Protein AF-0000000069421778 (afdb_homodimer)

Foldseek 3Di:
DPPPPPPPPPPPCPVPVPPPLPQKDKAFWDWDADPVGDIATFADDPNDTHHAPDWDADQVQKIWHDHSTIIMIGGDAVSNPPDDADPQWDWDPPRSHTFIAGPVDNQAGPVPRHGHDDPCVVPPPPPPD/DPPPPPPPPPPPCPVPVPPPLPQKDKAFWDWDADPVGDIATFADDPNDTHHAPDWDADQVQKIWHDHSTIIMIGGDAVSNPPDDADPQWDWDDPRSHTFIAGPVDNQAGPVPRHGHDDPCVVVPPPPPD

Solvent-accessible surface area (backbone atoms only — not comparable to full-atom values): 15003 Å² total; per-residue (Å²): 135,86,79,78,76,79,76,77,76,77,72,73,76,71,72,72,74,66,82,57,91,58,42,59,55,73,46,73,32,45,76,46,67,34,49,70,67,46,78,45,51,27,23,80,54,96,90,40,48,30,23,55,75,19,30,45,29,34,68,86,25,38,36,34,40,27,39,74,63,28,28,41,34,30,31,34,64,59,43,37,73,77,80,80,72,53,86,65,37,36,79,40,76,52,70,41,40,67,38,54,14,22,60,90,41,76,44,24,30,48,85,80,61,44,79,45,74,67,52,62,78,74,66,66,63,68,73,74,110,135,84,80,78,76,78,76,78,75,76,72,73,76,71,74,70,73,67,84,55,90,59,39,59,53,73,44,73,31,45,77,45,66,35,47,68,66,47,78,44,50,27,23,80,54,95,90,40,49,30,24,56,76,18,31,42,29,35,67,86,25,39,38,35,41,27,40,75,62,30,28,41,35,29,30,34,64,60,43,38,73,76,78,81,74,54,88,66,36,35,79,41,75,51,69,41,41,67,39,53,14,22,60,89,39,77,46,24,30,48,85,81,62,45,80,47,74,68,51,63,78,74,65,65,64,69,75,74,112

pLDDT: mean 79.82, std 23.19, range [26.86, 98.88]

Radius of gyration: 26.42 Å; Cα contacts (8 Å, |Δi|>4): 461; chains: 2; bounding box: 53×73×97 Å

Organism: NCBI:txid2607531

Secondary structure (DSSP, 8-state):
--------------------S-SEEEEEPEEEE-TTS-EEEEEEETTEEE-TT-EEEBTTSEEEEE-SSEEEEEE-GGGSS-----TTEEEEEETTEEEEEESS-TTBBTTT--B----GGGGGGSS--/--------------------S-SEEEEEPEEEE-TTS-EEEEEEETTEEE-TT-EEEBTTSEEEEE-SSEEEEEE-GGGSS-----TTEEEEEETTEEEEEESS-TTBBTTT--B----GGGGGGSS--

Nearest PDB structures (foldseek):
  6rwc-assembly2_B  TM=6.085E-01  e=2.870E-04  Gallus gallus
  3ix0-assembly1_A  TM=6.360E-01  e=1.673E-03  Homo sapiens
  2iz4-assembly1_A  TM=4.731E-01  e=2.117E-03  Sus scrofa
  5nb8-assembly2_B  TM=6.770E-01  e=1.152E-01  Rattus norvegicus
  7do4-assembly1_A  TM=3.567E-01  e=4.154E+00  Homo sapiens

Structure (mmCIF, N/CA/C/O backbone):
data_AF-0000000069421778-model_v1
#
loop_
_entity.id
_entity.type
_entity.pdbx_description
1 polymer Beta-microseminoprotein
#
loop_
_atom_site.group_PDB
_atom_site.id
_atom_site.type_symbol
_atom_site.label_atom_id
_atom_site.label_alt_id
_atom_site.label_comp_id
_atom_site.label_asym_id
_atom_site.label_entity_id
_atom_site.label_seq_id
_atom_site.pdbx_PDB_ins_code
_atom_site.Cartn_x
_atom_site.Cartn_y
_atom_site.Cartn_z
_atom_site.occupancy
_atom_site.B_iso_or_equiv
_atom_site.auth_seq_id
_atom_site.auth_comp_id
_atom_site.auth_asym_id
_atom_site.auth_atom_id
_atom_site.pdbx_PDB_model_num
ATOM 1 N N . MET A 1 1 ? 43.469 -1.489 41.438 1 31.7 1 MET A N 1
ATOM 2 C CA . MET A 1 1 ? 42.031 -1.679 41.344 1 31.7 1 MET A CA 1
ATOM 3 C C . MET A 1 1 ? 41.531 -1.437 39.906 1 31.7 1 MET A C 1
ATOM 5 O O . MET A 1 1 ? 41.625 -0.317 39.406 1 31.7 1 MET A O 1
ATOM 9 N N . TYR A 1 2 ? 41.656 -2.494 38.969 1 39.78 2 TYR A N 1
ATOM 10 C CA . TYR A 1 2 ? 41.344 -2.668 37.562 1 39.78 2 TYR A CA 1
ATOM 11 C C . TYR A 1 2 ? 39.844 -2.477 37.344 1 39.78 2 TYR A C 1
ATOM 13 O O . TYR A 1 2 ? 39.031 -3.182 37.938 1 39.78 2 TYR A O 1
ATOM 21 N N . GLN A 1 3 ? 39.375 -1.17 37.188 1 37.34 3 GLN A N 1
ATOM 22 C CA . GLN A 1 3 ? 38 -0.8 36.812 1 37.34 3 GLN A CA 1
ATOM 23 C C . GLN A 1 3 ? 37.625 -1.467 35.5 1 37.34 3 GLN A C 1
ATOM 25 O O . GLN A 1 3 ? 38.219 -1.21 34.469 1 37.34 3 GLN A O 1
ATOM 30 N N . LEU A 1 4 ? 37.25 -2.783 35.531 1 41.66 4 LEU A N 1
ATOM 31 C CA . LEU A 1 4 ? 36.625 -3.506 34.438 1 41.66 4 LEU A CA 1
ATOM 32 C C . LEU A 1 4 ? 35.375 -2.768 33.938 1 41.66 4 LEU A C 1
ATOM 34 O O . LEU A 1 4 ? 34.406 -2.588 34.688 1 41.66 4 LEU A O 1
ATOM 38 N N . GLY A 1 5 ? 35.562 -1.721 33.094 1 40.81 5 GLY A N 1
ATOM 39 C CA . GLY A 1 5 ? 34.5 -1.083 32.344 1 40.81 5 GLY A CA 1
ATOM 40 C C . GLY A 1 5 ? 33.594 -2.072 31.641 1 40.81 5 GLY A C 1
ATOM 41 O O . GLY A 1 5 ? 34.062 -2.893 30.844 1 40.81 5 GLY A O 1
ATOM 42 N N . LEU A 1 6 ? 32.438 -2.451 32.219 1 43.09 6 LEU A N 1
ATOM 43 C CA . LEU A 1 6 ? 31.328 -3.184 31.609 1 43.09 6 LEU A CA 1
ATOM 44 C C . LEU A 1 6 ? 30.859 -2.484 30.344 1 43.09 6 LEU A C 1
ATOM 46 O O . LEU A 1 6 ? 30.328 -1.376 30.406 1 43.09 6 LEU A O 1
ATOM 50 N N . ILE A 1 7 ? 31.578 -2.602 29.219 1 43.19 7 ILE A N 1
ATOM 51 C CA . ILE A 1 7 ? 31.031 -2.215 27.922 1 43.19 7 ILE A CA 1
ATOM 52 C C . ILE A 1 7 ? 29.672 -2.867 27.719 1 43.19 7 ILE A C 1
ATOM 54 O O . ILE A 1 7 ? 29.562 -4.098 27.672 1 43.19 7 ILE A O 1
ATOM 58 N N . LEU A 1 8 ? 28.609 -2.26 28.203 1 40.97 8 LEU A N 1
ATOM 59 C CA . LEU A 1 8 ? 27.266 -2.609 27.781 1 40.97 8 LEU A CA 1
ATOM 60 C C . LEU A 1 8 ? 27.156 -2.617 26.266 1 40.97 8 LEU A C 1
ATOM 62 O O . LEU A 1 8 ? 27.25 -1.568 25.625 1 40.97 8 LEU A O 1
ATOM 66 N N . LEU A 1 9 ? 27.609 -3.703 25.578 1 41.25 9 LEU A N 1
ATOM 67 C CA . LEU A 1 9 ? 27.281 -3.953 24.188 1 41.25 9 LEU A CA 1
ATOM 68 C C .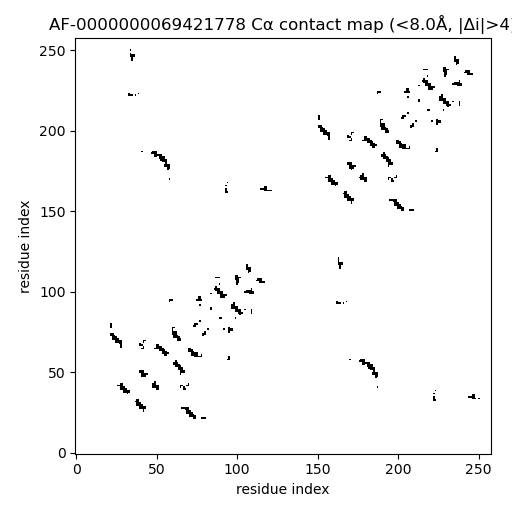 LEU A 1 9 ? 25.766 -3.871 23.969 1 41.25 9 LEU A C 1
ATOM 70 O O . LEU A 1 9 ? 25.016 -4.699 24.484 1 41.25 9 LEU A O 1
ATOM 74 N N . CYS A 1 10 ? 25.172 -2.668 23.766 1 39.44 10 CYS A N 1
ATOM 75 C CA . CYS A 1 10 ? 23.828 -2.514 23.203 1 39.44 10 CYS A CA 1
ATOM 76 C C . CYS A 1 10 ? 23.656 -3.35 21.953 1 39.44 10 CYS A C 1
ATOM 78 O O . CYS A 1 10 ? 24.188 -2.998 20.891 1 39.44 10 CYS A O 1
ATOM 80 N N . VAL A 1 11 ? 23.75 -4.691 21.969 1 40.19 11 VAL A N 1
ATOM 81 C CA . VAL A 1 11 ? 23.281 -5.5 20.844 1 40.19 11 VAL A CA 1
ATOM 82 C C . VAL A 1 11 ? 21.938 -4.961 20.344 1 40.19 11 VAL A C 1
ATOM 84 O O . VAL A 1 11 ? 20.938 -5.012 21.047 1 40.19 11 VAL A O 1
ATOM 87 N N . SER A 1 12 ? 21.922 -3.85 19.547 1 38.19 12 SER A N 1
ATOM 88 C CA . SER A 1 12 ? 20.75 -3.564 18.734 1 38.19 12 SER A CA 1
ATOM 89 C C . SER A 1 12 ? 20.172 -4.84 18.125 1 38.19 12 SER A C 1
ATOM 91 O O . SER A 1 12 ? 20.891 -5.578 17.438 1 38.19 12 SER A O 1
ATOM 93 N N . PHE A 1 13 ? 19.422 -5.629 18.844 1 38.59 13 PHE A N 1
ATOM 94 C CA . PHE A 1 13 ? 18.578 -6.68 18.281 1 38.59 13 PHE A CA 1
ATOM 95 C C . PHE A 1 13 ? 17.984 -6.25 16.938 1 38.59 13 PHE A C 1
ATOM 97 O O . PHE A 1 13 ? 17 -5.516 16.891 1 38.59 13 PHE A O 1
ATOM 104 N N . CYS A 1 14 ? 18.812 -5.82 15.883 1 39.72 14 CYS A N 1
ATOM 105 C CA . CYS A 1 14 ? 18.281 -5.781 14.523 1 39.72 14 CYS A CA 1
ATOM 106 C C . CYS A 1 14 ? 17.422 -7.004 14.242 1 39.72 14 CYS A C 1
ATOM 108 O O . CYS A 1 14 ? 17.922 -8.125 14.195 1 39.72 14 CYS A O 1
ATOM 110 N N . SER A 1 15 ? 16.281 -7.09 14.898 1 38.56 15 SER A N 1
ATOM 111 C CA . SER A 1 15 ? 15.32 -8.102 14.477 1 38.56 15 SER A CA 1
ATOM 112 C C . SER A 1 15 ? 15.328 -8.281 12.961 1 38.56 15 SER A C 1
ATOM 114 O O . SER A 1 15 ? 14.836 -7.422 12.227 1 38.56 15 SER A O 1
ATOM 116 N N . ILE A 1 16 ? 16.484 -8.711 12.43 1 40.09 16 ILE A N 1
ATOM 117 C CA . ILE A 1 16 ? 16.406 -9.234 11.07 1 40.09 16 ILE A CA 1
ATOM 118 C C . ILE A 1 16 ? 15.156 -10.086 10.914 1 40.09 16 ILE A C 1
ATOM 120 O O . ILE A 1 16 ? 15.086 -11.203 11.453 1 40.09 16 ILE A O 1
ATOM 124 N N . PHE A 1 17 ? 13.945 -9.539 10.922 1 41 17 PHE A N 1
ATOM 125 C CA . PHE A 1 17 ? 12.797 -10.297 10.445 1 41 17 PHE A CA 1
ATOM 126 C C . PHE A 1 17 ? 13.125 -11.016 9.141 1 41 17 PHE A C 1
ATOM 128 O O . PHE A 1 17 ? 13.367 -10.375 8.117 1 41 17 PHE A O 1
ATOM 135 N N . LYS A 1 18 ? 13.891 -12.055 9.227 1 42 18 LYS A N 1
ATOM 136 C CA . LYS A 1 18 ? 14 -12.93 8.062 1 42 18 LYS A CA 1
ATOM 137 C C . LYS A 1 18 ? 12.648 -13.133 7.395 1 42 18 LYS A C 1
ATOM 139 O O . LYS A 1 18 ? 11.664 -13.484 8.062 1 42 18 LYS A O 1
ATOM 144 N N . PRO A 1 19 ? 12.375 -12.523 6.188 1 43.91 19 PRO A N 1
ATOM 145 C CA . PRO A 1 19 ? 11.211 -13.062 5.48 1 43.91 19 PRO A CA 1
ATOM 146 C C . PRO A 1 19 ? 11.195 -14.586 5.43 1 43.91 19 PRO A C 1
ATOM 148 O O . PRO A 1 19 ? 12.078 -15.195 4.816 1 43.91 19 PRO A O 1
ATOM 151 N N . THR A 1 20 ? 11.266 -15.297 6.535 1 43.16 20 THR A N 1
ATOM 152 C CA . THR A 1 20 ? 11.008 -16.719 6.348 1 43.16 20 THR A CA 1
ATOM 153 C C . THR A 1 20 ? 9.875 -16.938 5.34 1 43.16 20 THR A C 1
ATOM 155 O O . THR A 1 20 ? 9.031 -16.062 5.152 1 43.16 20 THR A O 1
ATOM 158 N N . ALA A 1 21 ? 9.984 -17.656 4.332 1 45.84 21 ALA A N 1
ATOM 159 C CA . ALA A 1 21 ? 8.875 -18.25 3.596 1 45.84 21 ALA A CA 1
ATOM 160 C C . ALA A 1 21 ? 7.664 -18.469 4.504 1 45.84 21 ALA A C 1
ATOM 162 O O . ALA A 1 21 ? 6.938 -19.453 4.363 1 45.84 21 ALA A O 1
ATOM 163 N N . SER A 1 22 ? 7.531 -18.062 5.773 1 54.88 22 SER A N 1
ATOM 164 C CA . SER A 1 22 ? 6.367 -18.281 6.625 1 54.88 22 SER A CA 1
ATOM 165 C C . SER A 1 22 ? 5.113 -17.672 6.012 1 54.88 22 SER A C 1
ATOM 167 O O . SER A 1 22 ? 5.172 -16.594 5.418 1 54.88 22 SER A O 1
ATOM 169 N N . PHE A 1 23 ? 3.871 -18.359 5.781 1 81.62 23 PHE A N 1
ATOM 170 C CA . PHE A 1 23 ? 2.664 -17.953 5.066 1 81.62 23 PHE A CA 1
ATOM 171 C C . PHE A 1 23 ? 2.227 -16.562 5.496 1 81.62 23 PHE A C 1
ATOM 173 O O . PHE A 1 23 ? 1.957 -15.703 4.652 1 81.62 23 PHE A O 1
ATOM 180 N N . CYS A 1 24 ? 2.193 -16.312 6.914 1 93.75 24 CYS A N 1
ATOM 181 C CA . CYS A 1 24 ? 1.813 -14.977 7.371 1 93.75 24 CYS A CA 1
ATOM 182 C C . CYS A 1 24 ? 2.854 -14.414 8.328 1 93.75 24 CYS A C 1
ATOM 184 O O . CYS A 1 24 ? 3.518 -15.164 9.047 1 93.75 24 CYS A O 1
ATOM 186 N N . TYR A 1 25 ? 3.246 -13.141 8.344 1 95.31 25 TYR A N 1
ATOM 187 C CA . TYR A 1 25 ? 4.086 -12.477 9.336 1 95.31 25 TYR A CA 1
ATOM 188 C C . TYR A 1 25 ? 3.422 -11.203 9.844 1 95.31 25 TYR A C 1
ATOM 190 O O . TYR A 1 25 ? 2.457 -10.719 9.242 1 95.31 25 TYR A O 1
ATOM 198 N N . GLU A 1 26 ? 3.811 -10.773 10.969 1 96.94 26 GLU A N 1
ATOM 199 C CA . GLU A 1 26 ? 3.291 -9.555 11.578 1 96.94 26 GLU A CA 1
ATOM 200 C C . GLU A 1 26 ? 4.422 -8.641 12.039 1 96.94 26 GLU A C 1
ATOM 202 O O . GLU A 1 26 ? 5.5 -9.117 12.414 1 96.94 26 GLU A O 1
ATOM 207 N N . GLN A 1 27 ? 4.242 -7.441 11.93 1 97.5 27 GLN A N 1
ATOM 208 C CA . GLN A 1 27 ? 5.16 -6.41 12.398 1 97.5 27 GLN A CA 1
ATOM 209 C C . GLN A 1 27 ? 4.418 -5.328 13.18 1 97.5 27 GLN A C 1
ATOM 211 O O . GLN A 1 27 ? 3.387 -4.824 12.727 1 97.5 27 GLN A O 1
ATOM 216 N N . ASN A 1 28 ? 4.902 -4.957 14.312 1 97.81 28 ASN A N 1
ATOM 217 C CA . ASN A 1 28 ? 4.258 -3.912 15.102 1 97.81 28 ASN A CA 1
ATOM 218 C C . ASN A 1 28 ? 4.281 -2.568 14.383 1 97.81 28 ASN A C 1
ATOM 220 O O . ASN A 1 28 ? 5.254 -2.238 13.703 1 97.81 28 ASN A O 1
ATOM 224 N N . ALA A 1 29 ? 3.211 -1.838 14.641 1 98.38 29 ALA A N 1
ATOM 225 C CA . ALA A 1 29 ? 3.18 -0.473 14.125 1 98.38 29 ALA A CA 1
ATOM 226 C C . ALA A 1 29 ? 4.195 0.411 14.844 1 98.38 29 ALA A C 1
ATOM 228 O O . ALA A 1 29 ? 4.492 0.195 16.016 1 98.38 29 ALA A O 1
ATOM 229 N N . ASN A 1 30 ? 4.68 1.412 14.109 1 98.25 30 ASN A N 1
ATOM 230 C CA . ASN A 1 30 ? 5.582 2.408 14.672 1 98.25 30 ASN A CA 1
ATOM 231 C C . ASN A 1 30 ? 4.816 3.623 15.195 1 98.25 30 ASN A C 1
ATOM 233 O O . ASN A 1 30 ? 3.66 3.838 14.828 1 98.25 30 ASN A O 1
ATOM 237 N N . THR A 1 31 ? 5.406 4.293 16.094 1 97.44 31 THR A N 1
ATOM 238 C CA . THR A 1 31 ? 4.801 5.5 16.641 1 97.44 31 THR A CA 1
ATOM 239 C C . THR A 1 31 ? 5.707 6.707 16.438 1 97.44 31 THR A C 1
ATOM 241 O O . THR A 1 31 ? 6.922 6.617 16.609 1 97.44 31 THR A O 1
ATOM 244 N N . GLU A 1 32 ? 5.164 7.75 15.992 1 95.62 32 GLU A N 1
ATOM 245 C CA . GLU A 1 32 ? 5.812 9.055 15.914 1 95.62 32 GLU A CA 1
ATOM 246 C C . GLU A 1 32 ? 4.949 10.141 16.547 1 95.62 32 GLU A C 1
ATOM 248 O O . GLU A 1 32 ? 3.725 10.008 16.609 1 95.62 32 GLU A O 1
ATOM 253 N N . PHE A 1 33 ? 5.562 11.141 17.078 1 92.31 33 PHE A N 1
ATOM 254 C CA . PHE A 1 33 ? 4.82 12.219 17.719 1 92.31 33 PHE A CA 1
ATOM 255 C C . PHE A 1 33 ? 4.871 13.492 16.891 1 92.31 33 PHE A C 1
ATOM 257 O O . PHE A 1 33 ? 5.91 13.82 16.312 1 92.31 33 PHE A O 1
ATOM 264 N N . THR A 1 34 ? 3.74 14.125 16.828 1 90.81 34 THR A N 1
ATOM 265 C CA . THR A 1 34 ? 3.686 15.391 16.109 1 90.81 34 THR A CA 1
ATOM 266 C C . THR A 1 34 ? 4.277 16.516 16.969 1 90.81 34 THR A C 1
ATOM 268 O O . THR A 1 34 ? 4.602 16.312 18.141 1 90.81 34 THR A O 1
ATOM 271 N N . ARG A 1 35 ? 4.43 17.672 16.281 1 83.31 35 ARG A N 1
ATOM 272 C CA . ARG A 1 35 ? 4.926 18.844 17 1 83.31 35 ARG A CA 1
ATOM 273 C C . ARG A 1 35 ? 3.994 19.219 18.141 1 83.31 35 ARG A C 1
ATOM 275 O O . ARG A 1 35 ? 4.426 19.812 19.125 1 83.31 35 ARG A O 1
ATOM 282 N N . LEU A 1 36 ? 2.768 18.875 18.047 1 83.81 36 LEU A N 1
ATOM 283 C CA . LEU A 1 36 ? 1.768 19.219 19.047 1 83.81 36 LEU A CA 1
ATOM 284 C C . LEU A 1 36 ? 1.634 18.094 20.078 1 83.81 36 LEU A C 1
ATOM 286 O O . LEU A 1 36 ? 0.751 18.141 20.938 1 83.81 36 LEU A O 1
ATOM 290 N N . GLY A 1 37 ? 2.457 17 19.969 1 87.88 37 GLY A N 1
ATOM 291 C CA . GLY A 1 37 ? 2.527 15.953 20.969 1 87.88 37 GLY A CA 1
ATOM 292 C C . GLY A 1 37 ? 1.554 14.82 20.719 1 87.88 37 GLY A C 1
ATOM 293 O O . GLY A 1 37 ? 1.33 13.984 21.594 1 87.88 37 GLY A O 1
ATOM 294 N N . ARG A 1 38 ? 0.965 14.828 19.609 1 90.44 38 ARG A N 1
ATOM 295 C CA . ARG A 1 38 ? 0.036 13.75 19.281 1 90.44 38 ARG A CA 1
ATOM 296 C C . ARG A 1 38 ? 0.773 12.547 18.703 1 90.44 38 ARG A C 1
ATOM 298 O O . ARG A 1 38 ? 1.648 12.711 17.844 1 90.44 38 ARG A O 1
ATOM 305 N N . ALA A 1 39 ? 0.388 11.406 19.188 1 94.81 39 ALA A N 1
ATOM 306 C CA . ALA A 1 39 ? 1.01 10.188 18.688 1 94.81 39 ALA A CA 1
ATOM 307 C C . ALA A 1 39 ? 0.363 9.734 17.375 1 94.81 39 ALA A C 1
ATOM 309 O O . ALA A 1 39 ? -0.862 9.617 17.281 1 94.81 39 ALA A O 1
ATOM 310 N N . ILE A 1 40 ? 1.211 9.492 16.359 1 96 40 ILE A N 1
ATOM 311 C CA . ILE A 1 40 ? 0.752 8.961 15.078 1 96 40 ILE A CA 1
ATOM 312 C C . ILE A 1 40 ? 1.317 7.559 14.867 1 96 40 ILE A C 1
ATOM 314 O O . ILE A 1 40 ? 2.535 7.367 14.875 1 96 40 ILE A O 1
ATOM 318 N N . LYS A 1 41 ? 0.447 6.637 14.734 1 97.75 41 LYS A N 1
ATOM 319 C CA . LYS A 1 41 ? 0.842 5.254 14.477 1 97.75 41 LYS A CA 1
ATOM 320 C C . LYS A 1 41 ? 0.82 4.945 12.977 1 97.75 41 LYS A C 1
ATOM 322 O O . LYS A 1 41 ? -0.079 5.391 12.266 1 97.75 41 LYS A O 1
ATOM 327 N N . PHE A 1 42 ? 1.795 4.211 12.602 1 98.69 42 PHE A N 1
ATOM 328 C CA . PHE A 1 42 ? 1.829 3.836 11.195 1 98.69 42 PHE A CA 1
ATOM 329 C C . PHE A 1 42 ? 2.541 2.502 11.008 1 98.69 42 PHE A C 1
ATOM 331 O O . PHE A 1 42 ? 3.326 2.086 11.859 1 98.69 42 PHE A O 1
ATOM 338 N N . CYS A 1 43 ? 2.279 1.853 9.898 1 98.81 43 CYS A N 1
ATOM 339 C CA . CYS A 1 43 ? 2.965 0.632 9.492 1 98.81 43 CYS A CA 1
ATOM 340 C C . CYS A 1 43 ? 4.059 0.935 8.477 1 98.81 43 CYS A C 1
ATOM 342 O O . CYS A 1 43 ? 3.93 1.866 7.68 1 98.81 43 CYS A O 1
ATOM 344 N N . SER A 1 44 ? 5.121 0.226 8.539 1 98.31 44 SER A N 1
ATOM 345 C CA . SER A 1 44 ? 6.16 0.301 7.52 1 98.31 44 SER A CA 1
ATOM 346 C C . SER A 1 44 ? 6.066 -0.872 6.551 1 98.31 44 SER A C 1
ATOM 348 O O . SER A 1 44 ? 6.094 -2.031 6.965 1 98.31 44 SER A O 1
ATOM 350 N N . PHE A 1 45 ? 5.965 -0.592 5.273 1 97.94 45 PHE A N 1
ATOM 351 C CA . PHE A 1 45 ? 5.918 -1.617 4.238 1 97.94 45 PHE A CA 1
ATOM 352 C C . PHE A 1 45 ? 6.766 -1.215 3.035 1 97.94 45 PHE A C 1
ATOM 354 O O . PHE A 1 45 ? 6.414 -0.288 2.303 1 97.94 45 PHE A O 1
ATOM 361 N N . ARG A 1 46 ? 7.863 -1.822 2.906 1 96.38 46 ARG A N 1
ATOM 362 C CA . ARG A 1 46 ? 8.75 -1.622 1.765 1 96.38 46 ARG A CA 1
ATOM 363 C C . ARG A 1 46 ? 9.055 -0.142 1.564 1 96.38 46 ARG A C 1
ATOM 365 O O . ARG A 1 46 ? 8.953 0.374 0.45 1 96.38 46 ARG A O 1
ATOM 372 N N . GLY A 1 47 ? 9.305 0.511 2.611 1 96.12 47 GLY A N 1
ATOM 373 C CA . GLY A 1 47 ? 9.75 1.895 2.576 1 96.12 47 GLY A CA 1
ATOM 374 C C . GLY A 1 47 ? 8.617 2.893 2.65 1 96.12 47 GLY A C 1
ATOM 375 O O . GLY A 1 47 ? 8.844 4.102 2.691 1 96.12 47 GLY A O 1
ATOM 376 N N . ILE A 1 48 ? 7.383 2.404 2.635 1 98 48 ILE A N 1
ATOM 377 C CA . ILE A 1 48 ? 6.223 3.285 2.674 1 98 48 ILE A CA 1
ATOM 378 C C . ILE A 1 48 ? 5.617 3.279 4.074 1 98 48 ILE A C 1
ATOM 380 O O . ILE A 1 48 ? 5.445 2.217 4.68 1 98 48 ILE A O 1
ATOM 384 N N . LYS A 1 49 ? 5.336 4.41 4.582 1 98.56 49 LYS A N 1
ATOM 385 C CA . LYS A 1 49 ? 4.641 4.543 5.859 1 98.56 49 LYS A CA 1
ATOM 386 C C . LYS A 1 49 ? 3.131 4.598 5.66 1 98.56 49 LYS A C 1
ATOM 388 O O . LYS A 1 49 ? 2.605 5.57 5.117 1 98.56 49 LYS A O 1
ATOM 393 N N . LEU A 1 50 ? 2.471 3.561 6.152 1 98.81 50 LEU A N 1
ATOM 394 C CA . LEU A 1 50 ? 1.039 3.383 5.93 1 98.81 50 LEU A CA 1
ATOM 395 C C . LEU A 1 50 ? 0.25 3.676 7.199 1 98.81 50 LEU A C 1
ATOM 397 O O . LEU A 1 50 ? 0.628 3.232 8.289 1 98.81 50 LEU A O 1
ATOM 401 N N . LEU A 1 51 ? -0.765 4.426 7.023 1 98.75 51 LEU A N 1
ATOM 402 C CA . LEU A 1 51 ? -1.671 4.656 8.141 1 98.75 51 LEU A CA 1
ATOM 403 C C . LEU A 1 51 ? -2.693 3.529 8.258 1 98.75 51 LEU A C 1
ATOM 405 O O . LEU A 1 51 ? -2.857 2.738 7.328 1 98.75 51 LEU A O 1
ATOM 409 N N . SER A 1 52 ? -3.322 3.453 9.422 1 98.56 52 SER A N 1
ATOM 410 C CA . SER A 1 52 ? -4.309 2.408 9.688 1 98.56 52 SER A CA 1
ATOM 411 C C . SER A 1 52 ? -5.406 2.404 8.625 1 98.56 52 SER A C 1
ATOM 413 O O . SER A 1 52 ? -5.84 3.465 8.172 1 98.56 52 SER A O 1
ATOM 415 N N . GLY A 1 53 ? -5.875 1.229 8.305 1 98.38 53 GLY A N 1
ATOM 416 C CA . GLY A 1 53 ? -6.926 1.091 7.309 1 98.38 53 GLY A CA 1
ATOM 417 C C . GLY A 1 53 ? -6.398 0.722 5.934 1 98.38 53 GLY A C 1
ATOM 418 O O . GLY A 1 53 ? -7.176 0.377 5.039 1 98.38 53 GLY A O 1
ATOM 419 N N . SER A 1 54 ? -5.113 0.753 5.773 1 98.81 54 SER A N 1
ATOM 420 C CA . SER A 1 54 ? -4.5 0.379 4.504 1 98.81 54 SER A CA 1
ATOM 421 C C . SER A 1 54 ? -4.566 -1.128 4.277 1 98.81 54 SER A C 1
ATOM 423 O O . SER A 1 54 ? -4.402 -1.908 5.219 1 98.81 54 SER A O 1
ATOM 425 N N . ARG A 1 55 ? -4.809 -1.521 3.031 1 98.88 55 ARG A N 1
ATOM 426 C CA . ARG A 1 55 ? -4.82 -2.906 2.57 1 98.88 55 ARG A CA 1
ATOM 427 C C . ARG A 1 55 ? -4.094 -3.045 1.237 1 98.88 55 ARG A C 1
ATOM 429 O O . ARG A 1 55 ? -4.422 -2.357 0.269 1 98.88 55 ARG A O 1
ATOM 436 N N . LEU A 1 56 ? -3.215 -3.92 1.229 1 98.5 56 LEU A N 1
ATOM 437 C CA . LEU A 1 56 ? -2.408 -4.082 0.025 1 98.5 56 LEU A CA 1
ATOM 438 C C . LEU A 1 56 ? -2.455 -5.523 -0.473 1 98.5 56 LEU A C 1
ATOM 440 O O . LEU A 1 56 ? -2.389 -6.461 0.324 1 98.5 56 LEU A O 1
ATOM 444 N N . LYS A 1 57 ? -2.652 -5.668 -1.71 1 98.44 57 LYS A N 1
ATOM 445 C CA . LYS A 1 57 ? -2.428 -6.914 -2.439 1 98.44 57 LYS A CA 1
ATOM 446 C C . LYS A 1 57 ? -1.381 -6.727 -3.533 1 98.44 57 LYS A C 1
ATOM 448 O O . LYS A 1 57 ? -1.615 -6.008 -4.508 1 98.44 57 LYS A O 1
ATOM 453 N N . THR A 1 58 ? -0.294 -7.414 -3.383 1 98.12 58 THR A N 1
ATOM 454 C CA . THR A 1 58 ? 0.809 -7.152 -4.301 1 98.12 58 THR A CA 1
ATOM 455 C C . THR A 1 58 ? 0.874 -8.227 -5.387 1 98.12 58 THR A C 1
ATOM 457 O O . THR A 1 58 ? 0.302 -9.305 -5.234 1 98.12 58 THR A O 1
ATOM 460 N N . GLN A 1 59 ? 1.547 -7.906 -6.441 1 97.25 59 GLN A N 1
ATOM 461 C CA . GLN A 1 59 ? 1.649 -8.82 -7.574 1 97.25 59 GLN A CA 1
ATOM 462 C C . GLN A 1 59 ? 2.443 -10.07 -7.207 1 97.25 59 GLN A C 1
ATOM 464 O O . GLN A 1 59 ? 2.307 -11.109 -7.852 1 97.25 59 GLN A O 1
ATOM 469 N N . ASP A 1 60 ? 3.352 -9.938 -6.195 1 95.06 60 ASP A N 1
ATOM 470 C CA . ASP A 1 60 ? 4.059 -11.125 -5.723 1 95.06 60 ASP A CA 1
ATOM 471 C C . ASP A 1 60 ? 3.203 -11.914 -4.734 1 95.06 60 ASP A C 1
ATOM 473 O O . ASP A 1 60 ? 3.723 -12.719 -3.957 1 95.06 60 ASP A O 1
ATOM 477 N N . CYS A 1 61 ? 2.037 -11.672 -4.672 1 96.94 61 CYS A N 1
ATOM 478 C CA . CYS A 1 61 ? 0.993 -12.453 -4.02 1 96.94 61 CYS A CA 1
ATOM 479 C C . CYS A 1 61 ? 1.106 -12.359 -2.504 1 96.94 61 CYS A C 1
ATOM 481 O O . CYS A 1 61 ? 1.088 -13.375 -1.811 1 96.94 61 CYS A O 1
ATOM 483 N N . LEU A 1 62 ? 1.261 -11.25 -2.064 1 97.06 62 LEU A N 1
ATOM 484 C CA . LEU A 1 62 ? 1.238 -10.906 -0.647 1 97.06 62 LEU A CA 1
ATOM 485 C C . LEU A 1 62 ? 0.068 -9.977 -0.333 1 97.06 62 LEU A C 1
ATOM 487 O O . LEU A 1 62 ? -0.172 -9.008 -1.055 1 97.06 62 LEU A O 1
ATOM 491 N N . SER A 1 63 ? -0.714 -10.352 0.68 1 97.88 63 SER A N 1
ATOM 492 C CA . SER A 1 63 ? -1.802 -9.508 1.175 1 97.88 63 SER A CA 1
ATOM 493 C C . SER A 1 63 ? -1.492 -8.969 2.564 1 97.88 63 SER A C 1
ATOM 495 O O . SER A 1 63 ? -1.211 -9.734 3.488 1 97.88 63 SER A O 1
ATOM 497 N N . CYS A 1 64 ? -1.618 -7.641 2.693 1 98.44 64 CYS A N 1
ATOM 498 C CA . CYS A 1 64 ? -1.254 -7.012 3.959 1 98.44 64 CYS A CA 1
ATOM 499 C C . CYS A 1 64 ? -2.369 -6.102 4.457 1 98.44 64 CYS A C 1
ATOM 501 O O . CYS A 1 64 ? -3.078 -5.488 3.656 1 98.44 64 CYS A O 1
ATOM 503 N N . ASN A 1 65 ? -2.5 -6.074 5.73 1 98.69 65 ASN A N 1
ATOM 504 C CA . ASN A 1 65 ? -3.436 -5.184 6.41 1 98.69 65 ASN A CA 1
ATOM 505 C C . ASN A 1 65 ? -2.75 -4.387 7.516 1 98.69 65 ASN A C 1
ATOM 507 O O . ASN A 1 65 ? -2.021 -4.953 8.336 1 98.69 65 ASN A O 1
ATOM 511 N N . CYS A 1 66 ? -3.031 -3.125 7.555 1 98.88 66 CYS A N 1
ATOM 512 C CA . CYS A 1 66 ? -2.432 -2.25 8.562 1 98.88 66 CYS A CA 1
ATOM 513 C C . CYS A 1 66 ? -3.48 -1.765 9.555 1 98.88 66 CYS A C 1
ATOM 515 O O . CYS A 1 66 ? -4.488 -1.174 9.164 1 98.88 66 CYS A O 1
ATOM 517 N N . THR A 1 67 ? -3.283 -2.064 10.812 1 98.56 67 THR A N 1
ATOM 518 C CA . THR A 1 67 ? -4.094 -1.537 11.898 1 98.56 67 THR A CA 1
ATOM 519 C C . THR A 1 67 ? -3.275 -0.59 12.773 1 98.56 67 THR A C 1
ATOM 521 O O . THR A 1 67 ? -2.102 -0.337 12.492 1 98.56 67 THR A O 1
ATOM 524 N N . THR A 1 68 ? -3.904 -0.049 13.766 1 97.88 68 THR A N 1
ATOM 525 C CA . THR A 1 68 ? -3.195 0.842 14.672 1 97.88 68 THR A CA 1
ATOM 526 C C . THR A 1 68 ? -2.133 0.078 15.461 1 97.88 68 THR A C 1
ATOM 528 O O . THR A 1 68 ? -1.193 0.678 15.984 1 97.88 68 THR A O 1
ATOM 531 N N . GLU A 1 69 ? -2.23 -1.251 15.492 1 98.19 69 GLU A N 1
ATOM 532 C CA . GLU A 1 69 ? -1.341 -2.045 16.344 1 98.19 69 GLU A CA 1
ATOM 533 C C . GLU A 1 69 ? -0.231 -2.691 15.516 1 98.19 69 GLU A C 1
ATOM 535 O O . GLU A 1 69 ? 0.917 -2.766 15.953 1 98.19 69 GLU A O 1
ATOM 540 N N . LYS A 1 70 ? -0.631 -3.154 14.336 1 98.38 70 LYS A N 1
ATOM 541 C CA . LYS A 1 70 ? 0.369 -3.949 13.625 1 98.38 70 LYS A CA 1
ATOM 542 C C . LYS A 1 70 ? 0.035 -4.059 12.141 1 98.38 70 LYS A C 1
ATOM 544 O O . LYS A 1 70 ? -1.089 -3.766 11.734 1 98.38 70 LYS A O 1
ATOM 549 N N . LEU A 1 71 ? 1.069 -4.398 11.422 1 98.56 71 LEU A N 1
ATOM 550 C CA . LEU A 1 71 ? 0.956 -4.863 10.039 1 98.56 71 LEU A CA 1
ATOM 551 C C . LEU A 1 71 ? 0.889 -6.387 9.984 1 98.56 71 LEU A C 1
ATOM 553 O O . LEU A 1 71 ? 1.703 -7.07 10.609 1 98.56 71 LEU A O 1
ATOM 557 N N . LYS A 1 72 ? -0.117 -6.91 9.367 1 98.38 72 LYS A N 1
ATOM 558 C CA . LYS A 1 72 ? -0.216 -8.352 9.148 1 98.38 72 LYS A CA 1
ATOM 559 C C . LYS A 1 72 ? -0.2 -8.68 7.656 1 98.38 72 LYS A C 1
ATOM 561 O O . LYS A 1 72 ? -0.99 -8.125 6.883 1 98.38 72 LYS A O 1
ATOM 566 N N . CYS A 1 73 ? 0.694 -9.516 7.246 1 97.88 73 CYS A N 1
ATOM 567 C CA . CYS A 1 73 ? 0.823 -9.898 5.844 1 97.88 73 CYS A CA 1
ATOM 568 C C . CYS A 1 73 ? 0.821 -11.414 5.691 1 97.88 73 CYS A C 1
ATOM 570 O O . CYS A 1 73 ? 1.453 -12.125 6.48 1 97.88 73 CYS A O 1
ATOM 572 N N . CYS A 1 74 ? 0.047 -11.883 4.719 1 97 74 CYS A N 1
ATOM 573 C CA . CYS A 1 74 ? -0.005 -13.305 4.398 1 97 74 CYS A CA 1
ATOM 574 C C . CYS A 1 74 ? 0.071 -13.531 2.893 1 97 74 CYS A C 1
ATOM 576 O O . CYS A 1 74 ? -0.485 -12.75 2.115 1 97 74 CYS A O 1
ATOM 578 N N . GLY A 1 75 ? 0.772 -14.594 2.566 1 95.75 75 GLY A N 1
ATOM 579 C CA . GLY A 1 75 ? 0.685 -15.008 1.174 1 95.75 75 GLY A CA 1
ATOM 580 C C . GLY A 1 75 ? -0.689 -15.523 0.788 1 95.75 75 GLY A C 1
ATOM 581 O O . GLY A 1 75 ? -1.419 -16.047 1.628 1 95.75 75 GLY A O 1
ATOM 582 N N . PHE A 1 76 ? -1.054 -15.32 -0.493 1 94.94 76 PHE A N 1
ATOM 583 C CA . PHE A 1 76 ? -2.32 -15.852 -0.98 1 94.94 76 PHE A CA 1
ATOM 584 C C . PHE A 1 76 ? -2.135 -16.562 -2.318 1 94.94 76 PHE A C 1
ATOM 586 O O . PHE A 1 76 ? -1.056 -16.5 -2.912 1 94.94 76 PHE A O 1
ATOM 593 N N . GLY A 1 77 ? -3.219 -17.297 -2.783 1 93.56 77 GLY A N 1
ATOM 594 C CA . GLY A 1 77 ? -3.074 -18.047 -4.016 1 93.56 77 GLY A CA 1
ATOM 595 C C . GLY A 1 77 ? -1.94 -19.062 -3.965 1 93.56 77 GLY A C 1
ATOM 596 O O . GLY A 1 77 ? -1.871 -19.875 -3.047 1 93.56 77 GLY A O 1
ATOM 597 N N . VAL A 1 78 ? -1.006 -18.844 -4.891 1 92.12 78 VAL A N 1
ATOM 598 C CA . VAL A 1 78 ? 0.112 -19.781 -5.008 1 92.12 78 VAL A CA 1
ATOM 599 C C . VAL A 1 78 ? 0.995 -19.688 -3.768 1 92.12 78 VAL A C 1
ATOM 601 O O . VAL A 1 78 ? 1.679 -20.656 -3.412 1 92.12 78 VAL A O 1
ATOM 604 N N . ASN A 1 79 ? 0.92 -18.578 -3.02 1 92.88 79 ASN A N 1
ATOM 605 C CA . ASN A 1 79 ? 1.765 -18.359 -1.851 1 92.88 79 ASN A CA 1
ATOM 606 C C . ASN A 1 79 ? 0.998 -18.594 -0.553 1 92.88 79 ASN A C 1
ATOM 608 O O . ASN A 1 79 ? 1.463 -18.219 0.525 1 92.88 79 ASN A O 1
ATOM 612 N N . SER A 1 80 ? -0.201 -19.188 -0.572 1 91.69 80 SER A N 1
ATOM 613 C CA .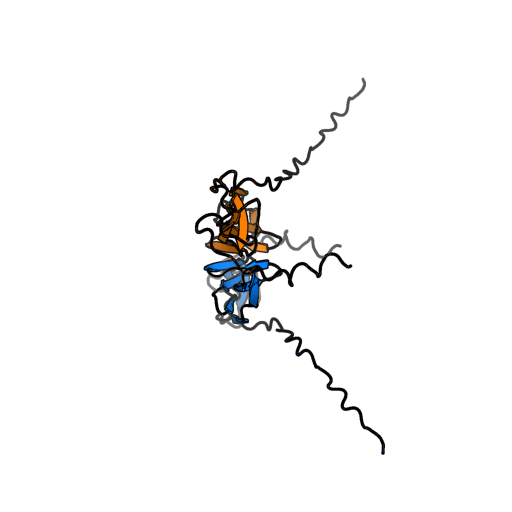 SER A 1 80 ? -1.046 -19.359 0.605 1 91.69 80 SER A CA 1
ATOM 614 C C . SER A 1 80 ? -0.461 -20.391 1.567 1 91.69 80 SER A C 1
ATOM 616 O O . SER A 1 80 ? -0.787 -20.391 2.756 1 91.69 80 SER A O 1
ATOM 618 N N . GLY A 1 81 ? 0.443 -21.297 1.085 1 86.94 81 GLY A N 1
ATOM 619 C CA . GLY A 1 81 ? 0.996 -22.359 1.906 1 86.94 81 GLY A CA 1
ATOM 620 C C . GLY A 1 81 ? 0.034 -23.516 2.109 1 86.94 81 GLY A C 1
ATOM 621 O O . GLY A 1 81 ? 0.348 -24.469 2.822 1 86.94 81 GLY A O 1
ATOM 622 N N . LEU A 1 82 ? -1.126 -23.484 1.468 1 85.69 82 LEU A N 1
ATOM 623 C CA . LEU A 1 82 ? -2.168 -24.469 1.714 1 85.69 82 LEU A CA 1
ATOM 624 C C . LEU A 1 82 ? -2.168 -25.547 0.626 1 85.69 82 LEU A C 1
ATOM 626 O O . LEU A 1 82 ? -2.957 -26.484 0.682 1 85.69 82 LEU A O 1
ATOM 630 N N . HIS A 1 83 ? -1.253 -25.469 -0.311 1 85.62 83 HIS A N 1
ATOM 631 C CA . HIS A 1 83 ? -1.305 -26.375 -1.457 1 85.62 83 HIS A CA 1
ATOM 632 C C . HIS A 1 83 ? -0.65 -27.719 -1.136 1 85.62 83 HIS A C 1
ATOM 634 O O . HIS A 1 83 ? 0.436 -27.75 -0.551 1 85.62 83 HIS A O 1
ATOM 640 N N . VAL A 1 84 ? -1.383 -28.781 -1.393 1 87 84 VAL A N 1
ATOM 641 C CA . VAL A 1 84 ? -0.842 -30.141 -1.398 1 87 84 VAL A CA 1
ATOM 642 C C . VAL A 1 84 ? -0.691 -30.625 -2.838 1 87 84 VAL A C 1
ATOM 644 O O . VAL A 1 84 ? -1.686 -30.891 -3.514 1 87 84 VAL A O 1
ATOM 647 N N . VAL A 1 85 ? 0.516 -30.625 -3.287 1 88.12 85 VAL A N 1
ATOM 648 C CA . VAL A 1 85 ? 0.776 -31.016 -4.668 1 88.12 85 VAL A CA 1
ATOM 649 C C . VAL A 1 85 ? 1.01 -32.5 -4.754 1 88.12 85 VAL A C 1
ATOM 651 O O . VAL A 1 85 ? 1.962 -33.031 -4.164 1 88.12 85 VAL A O 1
ATOM 654 N N . PRO A 1 86 ? 0.125 -33.188 -5.488 1 88.56 86 PRO A N 1
ATOM 655 C CA . PRO A 1 86 ? 0.352 -34.625 -5.648 1 88.56 86 PRO A CA 1
ATOM 656 C C . PRO A 1 86 ? 1.729 -34.938 -6.227 1 88.56 86 PRO A C 1
ATOM 658 O O . PRO A 1 86 ? 2.312 -34.094 -6.938 1 88.56 86 PRO A O 1
ATOM 661 N N . LYS A 1 87 ? 2.211 -36.094 -5.961 1 90.31 87 LYS A N 1
ATOM 662 C CA . LYS A 1 87 ? 3.562 -36.5 -6.328 1 90.31 87 LYS A CA 1
ATOM 663 C C . LYS A 1 87 ? 3.77 -36.406 -7.84 1 90.31 87 LYS A C 1
ATOM 665 O O . LYS A 1 87 ? 4.848 -36.031 -8.305 1 90.31 87 LYS A O 1
ATOM 670 N N . GLN A 1 88 ? 2.838 -36.688 -8.617 1 92.31 88 GLN A N 1
ATOM 671 C CA . GLN A 1 88 ? 3 -36.719 -10.062 1 92.31 88 GLN A CA 1
ATOM 672 C C . GLN A 1 88 ? 2.74 -35.344 -10.672 1 92.31 88 GLN A C 1
ATOM 674 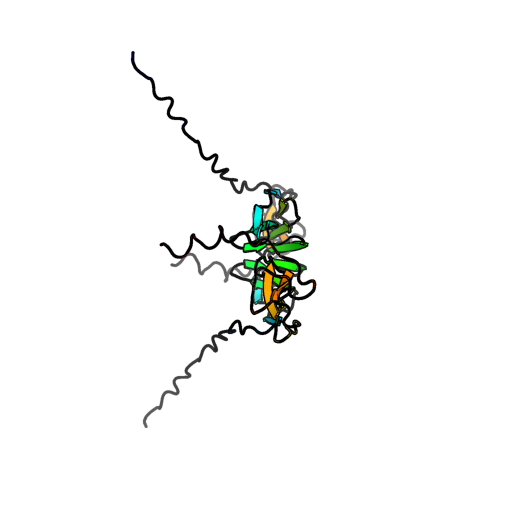O O . GLN A 1 88 ? 2.758 -35.188 -11.898 1 92.31 88 GLN A O 1
ATOM 679 N N . CYS A 1 89 ? 2.498 -34.344 -9.82 1 94.31 89 CYS A N 1
ATOM 680 C CA . CYS A 1 89 ? 2.146 -33.031 -10.312 1 94.31 89 CYS A CA 1
ATOM 681 C C . CYS A 1 89 ? 3.166 -31.984 -9.852 1 94.31 89 CYS A C 1
ATOM 683 O O . CYS A 1 89 ? 3.92 -32.219 -8.906 1 94.31 89 CYS A O 1
ATOM 685 N N . LYS A 1 90 ? 3.273 -30.953 -10.617 1 92.38 90 LYS A N 1
ATOM 686 C CA . LYS A 1 90 ? 4.059 -29.766 -10.336 1 92.38 90 LYS A CA 1
ATOM 687 C C . LYS A 1 90 ? 3.182 -28.516 -10.344 1 92.38 90 LYS A C 1
ATOM 689 O O . LYS A 1 90 ? 2.332 -28.344 -11.227 1 92.38 90 LYS A O 1
ATOM 694 N N . MET A 1 91 ? 3.361 -27.672 -9.344 1 90.62 91 MET A N 1
ATOM 695 C CA . MET A 1 91 ? 2.592 -26.438 -9.273 1 90.62 91 MET A CA 1
ATOM 696 C C . MET A 1 91 ? 3.322 -25.297 -9.977 1 90.62 91 MET A C 1
ATOM 698 O O . MET A 1 91 ? 4.496 -25.047 -9.703 1 90.62 91 MET A O 1
ATOM 702 N N . LEU A 1 92 ? 2.693 -24.703 -10.883 1 88.69 92 LEU A N 1
ATOM 703 C CA . LEU A 1 92 ? 3.225 -23.531 -11.562 1 88.69 92 LEU A CA 1
ATOM 704 C C . 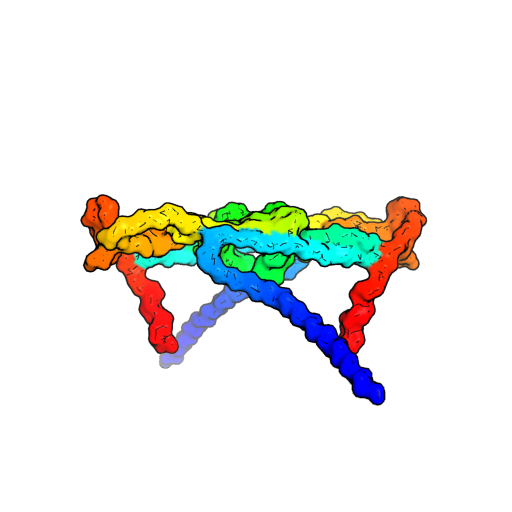LEU A 1 92 ? 2.461 -22.266 -11.156 1 88.69 92 LEU A C 1
ATOM 706 O O . LEU A 1 92 ? 1.311 -22.359 -10.727 1 88.69 92 LEU A O 1
ATOM 710 N N . LYS A 1 93 ? 3.139 -21.156 -11.383 1 89.81 93 LYS A N 1
ATOM 711 C CA . LYS A 1 93 ? 2.527 -19.859 -11.078 1 89.81 93 LYS A CA 1
ATOM 712 C C . LYS A 1 93 ? 1.865 -19.266 -12.32 1 89.81 93 LYS A C 1
ATOM 714 O O . LYS A 1 93 ? 2.506 -19.125 -13.359 1 89.81 93 LYS A O 1
ATOM 719 N N . ASP A 1 94 ? 0.635 -19.094 -12.336 1 91.88 94 ASP A N 1
ATOM 720 C CA . ASP A 1 94 ? -0.106 -18.266 -13.281 1 91.88 94 ASP A CA 1
ATOM 721 C C . ASP A 1 94 ? -0.638 -17 -12.594 1 91.88 94 ASP A C 1
ATOM 723 O O . ASP A 1 94 ? -1.826 -16.922 -12.281 1 91.88 94 ASP A O 1
ATOM 727 N N . GLY A 1 95 ? 0.263 -16 -12.555 1 93.5 95 GLY A N 1
ATOM 728 C CA . GLY A 1 95 ? -0.002 -14.977 -11.562 1 93.5 95 GLY A CA 1
ATOM 729 C C . GLY A 1 95 ? -0.034 -15.508 -10.141 1 93.5 95 GLY A C 1
ATOM 730 O O . GLY A 1 95 ? 0.895 -16.188 -9.711 1 93.5 95 GLY A O 1
ATOM 731 N N . CYS A 1 96 ? -1.102 -15.258 -9.484 1 95.38 96 CYS A N 1
ATOM 732 C CA . CYS A 1 96 ? -1.182 -15.766 -8.117 1 95.38 96 CYS A CA 1
ATOM 733 C C . CYS A 1 96 ? -2.051 -17.016 -8.055 1 95.38 96 CYS A C 1
ATOM 735 O O . CYS A 1 96 ? -2.326 -17.531 -6.973 1 95.38 96 CYS A O 1
ATOM 737 N N . THR A 1 97 ? -2.436 -17.531 -9.188 1 93.5 97 THR A N 1
ATOM 738 C CA . THR A 1 97 ? -3.258 -18.734 -9.266 1 93.5 97 THR A CA 1
ATOM 739 C C . THR A 1 97 ? -2.385 -19.984 -9.453 1 93.5 97 THR A C 1
ATOM 741 O O . THR A 1 97 ? -1.547 -20.016 -10.359 1 93.5 97 THR A O 1
ATOM 744 N N . PRO A 1 98 ? -2.59 -20.922 -8.555 1 91.62 98 PRO A N 1
ATOM 745 C CA . PRO A 1 98 ? -1.824 -22.156 -8.773 1 91.62 98 PRO A CA 1
ATOM 746 C C . PRO A 1 98 ? -2.326 -22.953 -9.977 1 91.62 98 PRO A C 1
ATOM 748 O O . PRO A 1 98 ? -3.537 -23.094 -10.164 1 91.62 98 PRO A O 1
ATOM 751 N N . HIS A 1 99 ? -1.42 -23.297 -10.805 1 89.69 99 HIS A N 1
ATOM 752 C CA . HIS A 1 99 ? -1.693 -24.172 -11.938 1 89.69 99 HIS A CA 1
ATOM 753 C C . HIS A 1 99 ? -0.906 -25.484 -11.836 1 89.69 99 HIS A C 1
ATOM 755 O O . HIS A 1 99 ? 0.31 -25.453 -11.633 1 89.69 99 HIS A O 1
ATOM 761 N N . TYR A 1 100 ? -1.622 -26.578 -11.969 1 91.06 100 TYR A N 1
ATOM 762 C CA . TYR A 1 100 ? -0.96 -27.859 -11.773 1 91.06 100 TYR A CA 1
ATOM 763 C C . TYR A 1 100 ? -0.707 -28.547 -13.109 1 91.06 100 TYR A C 1
ATOM 765 O O . TYR A 1 100 ? -1.629 -28.734 -13.906 1 91.06 100 TYR A O 1
ATOM 773 N N . VAL A 1 101 ? 0.527 -28.922 -13.312 1 92 101 VAL A N 1
ATOM 774 C CA . VAL A 1 101 ? 0.912 -29.656 -14.516 1 92 101 VAL A CA 1
ATOM 775 C C . VAL A 1 101 ? 1.595 -30.969 -14.133 1 92 101 VAL A C 1
ATOM 777 O O . VAL A 1 101 ? 1.985 -31.156 -12.977 1 92 101 VAL A O 1
ATOM 780 N N . ARG A 1 102 ? 1.644 -31.812 -15.07 1 92.25 102 ARG A N 1
ATOM 781 C CA . ARG A 1 102 ? 2.301 -33.094 -14.805 1 92.25 102 ARG A CA 1
ATOM 782 C C . ARG A 1 102 ? 3.801 -32.906 -14.609 1 92.25 102 ARG A C 1
ATOM 784 O O . ARG A 1 102 ? 4.434 -32.125 -15.328 1 92.25 102 ARG A O 1
ATOM 791 N N . ARG A 1 103 ? 4.305 -33.594 -13.648 1 90.88 103 ARG A N 1
ATOM 792 C CA . ARG A 1 103 ? 5.727 -33.469 -13.344 1 90.88 103 ARG A CA 1
ATOM 793 C C . ARG A 1 103 ? 6.582 -33.938 -14.523 1 90.88 103 ARG A C 1
ATOM 795 O O . ARG A 1 103 ? 7.652 -33.375 -14.773 1 90.88 103 ARG A O 1
ATOM 802 N N . ASP A 1 104 ? 6.051 -34.844 -15.273 1 90.94 104 ASP A N 1
ATOM 803 C CA . ASP A 1 104 ? 6.812 -35.406 -16.375 1 90.94 104 ASP A CA 1
ATOM 804 C C . ASP A 1 104 ? 6.648 -34.594 -17.656 1 90.94 104 ASP A C 1
ATOM 806 O O . ASP A 1 104 ? 7.445 -34.688 -18.578 1 90.94 104 ASP A O 1
ATOM 810 N N . ASN A 1 105 ? 5.648 -33.812 -17.812 1 90.12 105 ASN A N 1
ATOM 811 C CA . ASN A 1 105 ? 5.367 -32.969 -18.953 1 90.12 105 ASN A CA 1
ATOM 812 C C . ASN A 1 105 ? 4.605 -31.719 -18.547 1 90.12 105 ASN A C 1
ATOM 814 O O . ASN A 1 105 ? 3.385 -31.75 -18.391 1 90.12 105 ASN A O 1
ATOM 818 N N . GLU A 1 106 ? 5.289 -30.578 -18.5 1 86.88 106 GLU A N 1
ATOM 819 C CA . GLU A 1 106 ? 4.688 -29.344 -17.984 1 86.88 106 GLU A CA 1
ATOM 820 C C . GLU A 1 106 ? 3.684 -28.766 -18.969 1 86.88 106 GLU A C 1
ATOM 822 O O . GLU A 1 106 ? 2.982 -27.797 -18.656 1 86.88 106 GLU A O 1
ATOM 827 N N . ASN A 1 107 ? 3.5 -29.406 -20.219 1 88.19 107 ASN A N 1
ATOM 828 C CA . ASN A 1 107 ? 2.533 -28.953 -21.203 1 88.19 107 ASN A CA 1
ATOM 829 C C . ASN A 1 107 ? 1.196 -29.672 -21.062 1 88.19 107 ASN A C 1
ATOM 831 O O . ASN A 1 107 ? 0.315 -29.531 -21.906 1 88.19 107 ASN A O 1
ATOM 835 N N . VAL A 1 108 ? 1.21 -30.484 -20.078 1 90.81 108 VAL A N 1
ATOM 836 C CA . VAL A 1 108 ? -0.02 -31.234 -19.859 1 90.81 108 VAL A CA 1
ATOM 837 C C . VAL A 1 108 ? -0.587 -30.922 -18.469 1 90.81 108 VAL A C 1
ATOM 839 O O . VAL A 1 108 ? 0.145 -30.906 -17.484 1 90.81 108 VAL A O 1
ATOM 842 N N . ASP A 1 109 ? -1.906 -30.562 -18.453 1 90.75 109 ASP A N 1
ATOM 843 C CA . ASP A 1 109 ? -2.59 -30.328 -17.188 1 90.75 109 ASP A CA 1
ATOM 844 C C . ASP A 1 109 ? -2.584 -31.594 -16.312 1 90.75 109 ASP A C 1
ATOM 846 O O . ASP A 1 109 ? -2.836 -32.688 -16.812 1 90.75 109 ASP A O 1
ATOM 850 N N . CYS A 1 110 ? -2.238 -31.375 -15.039 1 91.06 110 CYS A N 1
ATOM 851 C CA . CYS A 1 110 ? -2.141 -32.531 -14.156 1 91.06 110 CYS A CA 1
ATOM 852 C C . CYS A 1 110 ? -3.521 -33.094 -13.844 1 91.06 110 CYS A C 1
ATOM 854 O O . CYS A 1 110 ? -3.686 -34.312 -13.711 1 91.06 110 CYS A O 1
ATOM 856 N N . VAL A 1 111 ? -4.602 -32.219 -13.758 1 82.44 111 VAL A N 1
ATOM 857 C CA . VAL A 1 111 ? -5.93 -32.625 -13.32 1 82.44 111 VAL A CA 1
ATOM 858 C C . VAL A 1 111 ? -6.723 -33.156 -14.516 1 82.44 111 VAL A C 1
ATOM 860 O O . VAL A 1 111 ? -7.207 -34.312 -14.484 1 82.44 111 VAL A O 1
ATOM 863 N N . SER A 1 112 ? -6.738 -32.469 -15.586 1 85 112 SER A N 1
ATOM 864 C CA . SER A 1 112 ? -7.574 -32.812 -16.734 1 85 112 SER A CA 1
ATOM 865 C C . SER A 1 112 ? -6.805 -33.688 -17.719 1 85 112 SER A C 1
ATOM 867 O O . SER A 1 112 ? -7.406 -34.406 -18.516 1 85 112 SER A O 1
ATOM 869 N N . GLY A 1 113 ? -5.469 -33.562 -17.781 1 86.31 113 GLY A N 1
ATOM 870 C CA . GLY A 1 113 ? -4.648 -34.25 -18.75 1 86.31 113 GLY A CA 1
ATOM 871 C C . GLY A 1 113 ? -4.648 -33.625 -20.125 1 86.31 113 GLY A C 1
ATOM 872 O O . GLY A 1 113 ? -4.148 -34.219 -21.094 1 86.31 113 GLY A O 1
ATOM 873 N N . THR A 1 114 ? -5.262 -32.406 -20.141 1 86.75 114 THR A N 1
ATOM 874 C CA . THR A 1 114 ? -5.336 -31.719 -21.422 1 86.75 114 THR A CA 1
ATOM 875 C C . THR A 1 114 ? -4.086 -30.859 -21.641 1 86.75 114 THR A C 1
ATOM 877 O O . THR A 1 114 ? -3.457 -30.422 -20.688 1 86.75 114 THR A O 1
ATOM 880 N N . PRO A 1 115 ? -3.676 -30.812 -22.984 1 86.94 115 PRO A N 1
ATOM 881 C CA . PRO A 1 115 ? -2.506 -29.984 -23.281 1 86.94 115 PRO A CA 1
ATOM 882 C C . PRO A 1 115 ? -2.723 -28.516 -22.938 1 86.94 115 PRO A C 1
ATOM 884 O O . PRO A 1 115 ? -3.826 -27.984 -23.094 1 86.94 115 PRO A O 1
ATOM 887 N N . ILE A 1 116 ? -1.694 -27.891 -22.328 1 79.94 116 ILE A N 1
ATOM 888 C CA . ILE A 1 116 ? -1.722 -26.469 -22 1 79.94 116 ILE A CA 1
ATOM 889 C C . ILE A 1 116 ? -0.695 -25.719 -22.844 1 79.94 116 ILE A C 1
ATOM 891 O O . ILE A 1 116 ? 0.417 -26.203 -23.062 1 79.94 116 ILE A O 1
ATOM 895 N N . MET A 1 117 ? -1.013 -24.703 -23.594 1 71.31 117 MET A N 1
ATOM 896 C CA . MET A 1 117 ? -0.079 -23.906 -24.391 1 71.31 117 MET A CA 1
ATOM 897 C C . MET A 1 117 ? 0.679 -22.922 -23.5 1 71.31 117 MET A C 1
ATOM 899 O O . MET A 1 117 ? 0.09 -21.969 -22.969 1 71.31 117 MET A O 1
ATOM 903 N N . ILE A 1 118 ? 1.823 -23.312 -23.047 1 66.88 118 ILE A N 1
ATOM 904 C CA . ILE A 1 118 ? 2.678 -22.406 -22.281 1 66.88 118 ILE A CA 1
ATOM 905 C C . ILE A 1 118 ? 3.51 -21.547 -23.234 1 66.88 118 ILE A C 1
ATOM 907 O O . ILE A 1 118 ? 4.148 -22.078 -24.141 1 66.88 118 ILE A O 1
ATOM 911 N N . ASP A 1 119 ? 3.242 -20.266 -23.422 1 59.38 119 ASP A N 1
ATOM 912 C CA . ASP A 1 119 ? 4.086 -19.375 -24.203 1 59.38 119 ASP A CA 1
ATOM 913 C C . ASP A 1 119 ? 5.379 -19.047 -23.469 1 59.38 119 ASP A C 1
ATOM 915 O O . ASP A 1 119 ? 5.359 -18.344 -22.453 1 59.38 119 ASP A O 1
ATOM 919 N N . ASP A 1 120 ? 6.457 -19.734 -23.594 1 55.59 120 ASP A N 1
ATOM 920 C CA . ASP A 1 120 ? 7.773 -19.547 -23 1 55.59 120 ASP A CA 1
ATOM 921 C C . ASP A 1 120 ? 8.453 -18.297 -23.547 1 55.59 120 ASP A C 1
ATOM 923 O O . ASP A 1 120 ? 9.617 -18.031 -23.25 1 55.59 120 ASP A O 1
ATOM 927 N N . SER A 1 121 ? 8.031 -17.625 -24.438 1 51 121 SER A N 1
ATOM 928 C CA . SER A 1 121 ? 8.766 -16.484 -25 1 51 121 SER A CA 1
ATOM 929 C C . SER A 1 121 ? 9.094 -15.461 -23.922 1 51 121 SER A C 1
ATOM 931 O O . SER A 1 121 ? 9.859 -14.523 -24.156 1 51 121 SER A O 1
ATOM 933 N N . ALA A 1 122 ? 8.5 -15.445 -22.922 1 46.69 122 ALA A N 1
ATOM 934 C CA . ALA A 1 122 ? 8.836 -14.422 -21.922 1 46.69 122 ALA A CA 1
ATOM 935 C C . ALA A 1 122 ? 10.117 -14.797 -21.172 1 46.69 122 ALA A C 1
ATOM 937 O O . ALA A 1 122 ? 10.703 -13.961 -20.484 1 46.69 122 ALA A O 1
ATOM 938 N N . HIS A 1 123 ? 10.547 -16.047 -20.969 1 42.88 123 HIS A N 1
ATOM 939 C CA . HIS A 1 123 ? 11.734 -16.422 -20.203 1 42.88 123 HIS A CA 1
ATOM 940 C C . HIS A 1 123 ? 13.008 -16.141 -21 1 42.88 123 HIS A C 1
ATOM 942 O O . HIS A 1 123 ? 14.117 -16.281 -20.469 1 42.88 123 HIS A O 1
ATOM 948 N N . LYS A 1 124 ? 13.055 -15.984 -22.25 1 42 124 LYS A N 1
ATOM 949 C CA . LYS A 1 124 ? 14.359 -15.875 -22.906 1 42 124 LYS A CA 1
ATOM 950 C C . LYS A 1 124 ? 15.078 -14.594 -22.484 1 42 124 LYS A C 1
ATOM 952 O O . LYS A 1 124 ? 16.219 -14.359 -22.875 1 42 124 LYS A O 1
ATOM 957 N N . LYS A 1 125 ? 14.438 -13.609 -21.922 1 40.81 125 LYS A N 1
ATOM 958 C CA . LYS A 1 125 ? 15.281 -12.414 -21.859 1 40.81 125 LYS A CA 1
ATOM 959 C C . LYS A 1 125 ? 16.312 -12.523 -20.734 1 40.81 125 LYS A C 1
ATOM 961 O O . LYS A 1 125 ? 17.203 -11.672 -20.625 1 40.81 125 LYS A O 1
ATOM 966 N N . SER A 1 126 ? 16.031 -13.18 -19.688 1 37.22 126 SER A N 1
ATOM 967 C CA . SER A 1 126 ? 16.969 -12.883 -18.609 1 37.22 126 SER A CA 1
ATOM 968 C C . SER A 1 126 ? 18.297 -13.602 -18.828 1 37.22 126 SER A C 1
ATOM 970 O O . SER A 1 126 ? 19.25 -13.406 -18.062 1 37.22 126 SER A O 1
ATOM 972 N N . ASP A 1 127 ? 18.375 -14.641 -19.531 1 33.09 127 ASP A N 1
ATOM 973 C CA . ASP A 1 127 ? 19.656 -15.359 -19.484 1 33.09 127 ASP A CA 1
ATOM 974 C C . ASP A 1 127 ? 20.734 -14.602 -20.25 1 33.09 127 ASP A C 1
ATOM 976 O O . ASP A 1 127 ? 21.891 -15.008 -20.266 1 33.09 127 ASP A O 1
ATOM 980 N N . HIS A 1 128 ? 20.328 -13.844 -21.297 1 33.81 128 HIS A N 1
ATOM 981 C CA . HIS A 1 128 ? 21.469 -13.469 -22.125 1 33.81 128 HIS A CA 1
ATOM 982 C C . HIS A 1 128 ? 22.234 -12.289 -21.516 1 33.81 128 HIS A C 1
ATOM 984 O O . HIS A 1 128 ? 23.266 -11.883 -22.047 1 33.81 128 HIS A O 1
ATOM 990 N N . ASP A 1 129 ? 21.656 -11.391 -20.641 1 27.06 129 ASP A N 1
ATOM 991 C CA . ASP A 1 129 ? 22.688 -10.43 -20.281 1 27.06 129 ASP A CA 1
ATOM 992 C C . ASP A 1 129 ? 23.516 -10.938 -19.094 1 27.06 129 ASP A C 1
ATOM 994 O O . ASP A 1 129 ? 22.984 -11.586 -18.188 1 27.06 129 ASP A O 1
ATOM 998 N N . MET B 1 1 ? 18.078 13.703 -56.5 1 31.94 1 MET B N 1
ATOM 999 C CA . MET B 1 1 ? 16.828 13.43 -55.781 1 31.94 1 MET B CA 1
ATOM 1000 C C . MET B 1 1 ? 17.109 13.125 -54.312 1 31.94 1 MET B C 1
ATOM 1002 O O . MET B 1 1 ? 17.812 12.172 -54 1 31.94 1 MET B O 1
ATOM 1006 N N . TYR B 1 2 ? 17.203 14.219 -53.438 1 39.03 2 TYR B N 1
ATOM 1007 C CA . TYR B 1 2 ? 17.484 14.367 -52 1 39.03 2 TYR B CA 1
ATOM 1008 C C . TYR B 1 2 ? 16.422 13.664 -51.156 1 39.03 2 TYR B C 1
ATOM 1010 O O . TYR B 1 2 ? 15.234 14.008 -51.25 1 39.03 2 TYR B O 1
ATOM 1018 N N . GLN B 1 3 ? 16.531 12.297 -51 1 37.66 3 GLN B N 1
ATOM 1019 C CA . GLN B 1 3 ? 15.688 11.508 -50.125 1 37.66 3 GLN B CA 1
ATOM 1020 C C . GLN B 1 3 ? 15.711 12.062 -48.688 1 37.66 3 GLN B C 1
ATOM 1022 O O . GLN B 1 3 ? 16.766 12.086 -48.062 1 37.66 3 GLN B O 1
ATOM 1027 N N . LEU B 1 4 ? 14.93 13.148 -48.438 1 41.44 4 LEU B N 1
ATOM 1028 C CA . LEU B 1 4 ? 14.648 13.672 -47.094 1 41.44 4 LEU B CA 1
ATOM 1029 C C . LEU B 1 4 ? 14.109 12.57 -46.188 1 41.44 4 LEU B C 1
ATOM 1031 O O . LEU B 1 4 ? 13.062 11.984 -46.469 1 41.44 4 LEU B O 1
ATOM 1035 N N . GLY B 1 5 ? 15.016 11.742 -45.594 1 41.16 5 GLY B N 1
ATOM 1036 C CA . GLY B 1 5 ? 14.68 10.812 -44.531 1 41.16 5 GLY B CA 1
ATOM 1037 C C . GLY B 1 5 ? 13.867 11.445 -43.438 1 41.16 5 GLY B C 1
ATOM 1038 O O . GLY B 1 5 ? 14.273 12.453 -42.844 1 41.16 5 GLY B O 1
ATOM 1039 N N . LEU B 1 6 ? 12.516 11.32 -43.469 1 43.06 6 LEU B N 1
ATOM 1040 C CA . LEU B 1 6 ? 11.594 11.641 -42.375 1 43.06 6 LEU B CA 1
ATOM 1041 C C . LEU B 1 6 ? 11.992 10.922 -41.094 1 43.06 6 LEU B C 1
ATOM 1043 O O . LEU B 1 6 ? 11.93 9.688 -41.031 1 43.06 6 LEU B O 1
ATOM 1047 N N . ILE B 1 7 ? 13.016 11.375 -40.344 1 43.53 7 ILE B N 1
ATOM 1048 C CA . ILE B 1 7 ? 13.266 10.914 -39 1 43.53 7 ILE B CA 1
ATOM 1049 C C . ILE B 1 7 ? 11.984 11.031 -38.156 1 43.53 7 ILE B C 1
ATOM 1051 O O . ILE B 1 7 ? 11.453 12.125 -37.969 1 43.53 7 ILE B O 1
ATOM 1055 N N . LEU B 1 8 ? 11.125 10.039 -38.25 1 41.22 8 LEU B N 1
ATOM 1056 C CA . LEU B 1 8 ? 10.062 9.906 -37.25 1 41.22 8 LEU B CA 1
ATOM 1057 C C . LEU B 1 8 ? 10.617 9.992 -35.844 1 41.22 8 LEU B C 1
ATOM 1059 O O . LEU B 1 8 ? 11.375 9.109 -35.406 1 41.22 8 LEU B O 1
ATOM 1063 N N . LEU B 1 9 ? 10.875 11.227 -35.312 1 41.72 9 LEU B N 1
ATOM 1064 C CA . LEU B 1 9 ? 11.094 11.445 -33.875 1 41.72 9 LEU B CA 1
ATOM 1065 C C . LEU B 1 9 ? 9.984 10.797 -33.062 1 41.72 9 LEU B C 1
ATOM 1067 O O . LEU B 1 9 ? 8.828 11.219 -33.125 1 41.72 9 LEU B O 1
ATOM 1071 N N . CYS B 1 10 ? 10.047 9.484 -32.75 1 39.34 10 CYS B N 1
ATOM 1072 C CA . CYS B 1 10 ? 9.25 8.875 -31.688 1 39.34 10 CYS B CA 1
ATOM 1073 C C . CYS B 1 10 ? 9.328 9.695 -30.406 1 39.34 10 CYS B C 1
ATOM 1075 O O . CYS B 1 10 ? 10.344 9.68 -29.719 1 39.34 10 CYS B O 1
ATOM 1077 N N . VAL B 1 11 ? 8.836 10.945 -30.344 1 39.91 11 VAL B N 1
ATOM 1078 C CA . VAL B 1 11 ? 8.617 11.625 -29.078 1 39.91 11 VAL B CA 1
ATOM 1079 C C . VAL B 1 11 ? 7.977 10.656 -28.078 1 39.91 11 VAL B C 1
ATOM 1081 O O . VAL B 1 11 ? 6.836 10.227 -28.266 1 39.91 11 VAL B O 1
ATOM 1084 N N . SER B 1 12 ? 8.758 9.711 -27.469 1 38.09 12 SER B N 1
ATOM 1085 C CA . SER B 1 12 ? 8.266 9.07 -26.25 1 38.09 12 SER B CA 1
ATOM 1086 C C . SER B 1 12 ? 7.555 10.07 -25.344 1 38.09 12 SER B C 1
ATOM 1088 O O . SER B 1 12 ? 8.117 11.109 -25 1 38.09 12 SER B O 1
ATOM 1090 N N . PHE B 1 13 ? 6.312 10.383 -25.578 1 38.5 13 PHE B N 1
ATOM 1091 C CA . PHE B 1 13 ? 5.449 11.07 -24.625 1 38.5 13 PHE B CA 1
ATOM 1092 C C . PHE B 1 13 ? 5.727 10.586 -23.203 1 38.5 13 PHE B C 1
ATOM 1094 O O . PHE B 1 13 ? 5.215 9.547 -22.781 1 38.5 13 PHE B O 1
ATOM 1101 N N . CYS B 1 14 ? 7.016 10.625 -22.656 1 39.88 14 CYS B N 1
ATOM 1102 C CA . CYS B 1 14 ? 7.18 10.508 -21.203 1 39.88 14 CYS B CA 1
ATOM 1103 C C . CYS B 1 14 ? 6.121 11.32 -20.469 1 39.88 14 CYS B C 1
ATOM 1105 O O . CYS B 1 14 ? 6.109 12.547 -20.547 1 39.88 14 CYS B O 1
ATOM 1107 N N . SER B 1 15 ? 4.879 10.898 -20.547 1 38.88 15 SER B N 1
ATOM 1108 C CA . SER B 1 15 ? 3.883 11.492 -19.656 1 38.88 15 SER B CA 1
ATOM 1109 C C . SER B 1 15 ? 4.469 11.789 -18.281 1 38.88 15 SER B C 1
ATOM 1111 O O . SER B 1 15 ? 4.676 10.875 -17.484 1 38.88 15 SER B O 1
ATOM 1113 N N . ILE B 1 16 ? 5.512 12.641 -18.25 1 40.22 16 ILE B N 1
ATOM 1114 C CA . ILE B 1 16 ? 5.84 13.203 -16.953 1 40.22 16 ILE B CA 1
ATOM 1115 C C . ILE B 1 16 ? 4.555 13.594 -16.219 1 40.22 16 ILE B C 1
ATOM 1117 O O . ILE B 1 16 ? 3.926 14.602 -16.562 1 40.22 16 ILE B O 1
ATOM 1121 N N . PHE B 1 17 ? 3.689 12.688 -15.805 1 40.75 17 PHE B N 1
ATOM 1122 C CA . PHE B 1 17 ? 2.674 13.078 -14.836 1 40.75 17 PHE B CA 1
ATOM 1123 C C . PHE B 1 17 ? 3.283 13.93 -13.727 1 40.75 17 PHE B C 1
ATOM 1125 O O . PHE B 1 17 ? 4.145 13.461 -12.977 1 40.75 17 PHE B O 1
ATOM 1132 N N . LYS B 1 18 ? 3.535 15.156 -14.008 1 42 18 LYS B N 1
ATOM 1133 C CA . LYS B 1 18 ? 3.857 16.094 -12.93 1 42 18 LYS B CA 1
ATOM 1134 C C . LYS B 1 18 ? 2.977 15.836 -11.711 1 42 18 LYS B C 1
ATOM 1136 O O . LYS B 1 18 ? 1.754 15.734 -11.828 1 42 18 LYS B O 1
ATOM 1141 N N . PRO B 1 19 ? 3.521 15.25 -10.57 1 44.22 19 PRO B N 1
ATOM 1142 C CA . PRO B 1 19 ? 2.711 15.383 -9.359 1 44.22 19 PRO B CA 1
ATOM 1143 C C . PRO B 1 19 ? 2.166 16.797 -9.164 1 44.22 19 PRO B C 1
ATOM 1145 O O . PRO B 1 19 ? 2.936 17.734 -8.945 1 44.22 19 PRO B O 1
ATOM 1148 N N . THR B 1 20 ? 1.494 17.391 -10.102 1 43.31 20 THR B N 1
ATOM 1149 C CA . THR B 1 20 ? 0.879 18.641 -9.688 1 43.31 20 THR B CA 1
ATOM 1150 C C . THR B 1 20 ? 0.311 18.531 -8.273 1 43.31 20 THR B C 1
ATOM 1152 O O . THR B 1 20 ? -0.028 17.438 -7.824 1 43.31 20 THR B O 1
ATOM 1155 N N . ALA B 1 21 ? 0.638 19.312 -7.352 1 45.25 21 ALA B N 1
ATOM 1156 C CA . ALA B 1 21 ? -0.149 19.547 -6.145 1 45.25 21 ALA B CA 1
ATOM 1157 C C . ALA B 1 21 ? -1.63 19.281 -6.395 1 45.25 21 ALA B C 1
ATOM 1159 O O . ALA B 1 21 ? -2.494 19.906 -5.773 1 45.25 21 ALA B O 1
ATOM 1160 N N . SER B 1 22 ? -2.176 18.812 -7.551 1 54.41 22 SER B N 1
ATOM 1161 C CA . SER B 1 22 ? -3.602 18.578 -7.75 1 54.41 22 SER B CA 1
ATOM 1162 C C . SER B 1 22 ? -4.145 17.594 -6.715 1 54.41 22 SER B C 1
ATOM 1164 O O . SER B 1 22 ? -3.467 16.641 -6.336 1 54.41 22 SER B O 1
ATOM 1166 N N . PHE B 1 23 ? -5.281 17.844 -5.891 1 81.31 23 PHE B N 1
ATOM 1167 C CA . PHE B 1 23 ? -5.844 17.109 -4.758 1 81.31 23 PHE B CA 1
ATOM 1168 C C . PHE B 1 23 ? -5.934 15.625 -5.066 1 81.31 23 PHE B C 1
ATOM 1170 O O . PHE B 1 23 ? -5.52 14.789 -4.258 1 81.31 23 PHE B O 1
ATOM 1177 N N . CYS B 1 24 ? -6.461 15.281 -6.395 1 93.62 24 CYS B N 1
ATOM 1178 C CA . CYS B 1 24 ? -6.543 13.867 -6.754 1 93.62 24 CYS B CA 1
ATOM 1179 C C . CYS B 1 24 ? -5.895 13.609 -8.109 1 93.62 24 CYS B C 1
ATOM 1181 O O . CYS B 1 24 ? -5.891 14.484 -8.977 1 93.62 24 CYS B O 1
ATOM 1183 N N . TYR B 1 25 ? -5.156 12.547 -8.398 1 95.25 25 TYR B N 1
ATOM 1184 C CA . TYR B 1 25 ? -4.648 12.125 -9.703 1 95.25 25 TYR B CA 1
ATOM 1185 C C . TYR B 1 25 ? -5.004 10.664 -9.977 1 95.25 25 TYR B C 1
ATOM 1187 O O . TYR B 1 25 ? -5.402 9.93 -9.07 1 95.25 25 TYR B O 1
ATOM 1195 N N . GLU B 1 26 ? -5.016 10.305 -11.203 1 96.75 26 GLU B N 1
ATOM 1196 C CA . GLU B 1 26 ? -5.312 8.945 -11.633 1 96.75 26 GLU B CA 1
ATOM 1197 C C . GLU B 1 26 ? -4.25 8.422 -12.602 1 96.75 26 GLU B C 1
ATOM 1199 O O . GLU B 1 26 ? -3.664 9.195 -13.359 1 96.75 26 GLU B O 1
ATOM 1204 N N . GLN B 1 27 ? -3.953 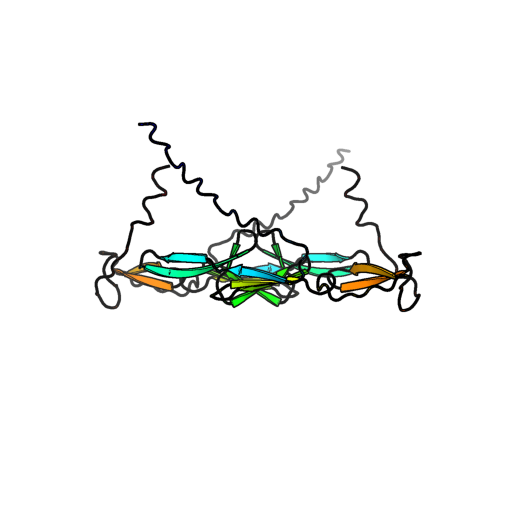7.258 -12.523 1 97.44 27 GLN B N 1
ATOM 1205 C CA . GLN B 1 27 ? -3.035 6.555 -13.414 1 97.44 27 GLN B CA 1
ATOM 1206 C C . GLN B 1 27 ? -3.629 5.23 -13.891 1 97.44 27 GLN B C 1
ATOM 1208 O O . GLN B 1 27 ? -4.133 4.449 -13.078 1 97.44 27 GLN B O 1
ATOM 1213 N N . ASN B 1 28 ? -3.568 4.941 -15.141 1 97.81 28 ASN B N 1
ATOM 1214 C CA . ASN B 1 28 ? -4.098 3.686 -15.664 1 97.81 28 ASN B CA 1
ATOM 1215 C C . ASN B 1 28 ? -3.328 2.484 -15.117 1 97.81 28 ASN B C 1
ATOM 1217 O O . ASN B 1 28 ? -2.111 2.549 -14.938 1 97.81 28 ASN B O 1
ATOM 1221 N N . ALA B 1 29 ? -4.102 1.419 -14.953 1 98.38 29 ALA B N 1
ATOM 1222 C CA . ALA B 1 29 ? -3.455 0.167 -14.578 1 98.38 29 ALA B CA 1
ATOM 1223 C C . ALA B 1 29 ? -2.605 -0.382 -15.719 1 98.38 29 ALA B C 1
ATOM 1225 O O . ALA B 1 29 ? -2.92 -0.168 -16.891 1 98.38 29 ALA B O 1
ATOM 1226 N N . ASN B 1 30 ? -1.545 -1.104 -15.344 1 98.19 30 ASN B N 1
ATOM 1227 C CA . ASN B 1 30 ? -0.692 -1.784 -16.312 1 98.19 30 ASN B CA 1
ATOM 1228 C C . ASN B 1 30 ? -1.153 -3.219 -16.562 1 98.19 30 ASN B C 1
ATOM 1230 O O . ASN B 1 30 ? -1.896 -3.781 -15.75 1 98.19 30 ASN B O 1
ATOM 1234 N N . THR B 1 31 ? -0.821 -3.725 -17.672 1 97.44 31 THR B N 1
ATOM 1235 C CA . THR B 1 31 ? -1.168 -5.102 -18.016 1 97.44 31 THR B CA 1
ATOM 1236 C C . THR B 1 31 ? 0.087 -5.922 -18.297 1 97.44 31 THR B C 1
ATOM 1238 O O . THR B 1 31 ? 1.013 -5.445 -18.953 1 97.44 31 THR B O 1
ATOM 1241 N N . GLU B 1 32 ? 0.168 -7.051 -17.734 1 95.62 32 GLU B N 1
ATOM 1242 C CA . GLU B 1 32 ? 1.181 -8.055 -18.047 1 95.62 32 GLU B CA 1
ATOM 1243 C C . GLU B 1 32 ? 0.542 -9.414 -18.344 1 95.62 32 GLU B C 1
ATOM 1245 O O . GLU B 1 32 ? -0.561 -9.695 -17.875 1 95.62 32 GLU B O 1
ATOM 1250 N N . PHE B 1 33 ? 1.177 -10.195 -19.141 1 92.38 33 PHE B N 1
ATOM 1251 C CA . PHE B 1 33 ? 0.636 -11.5 -19.5 1 92.38 33 PHE B CA 1
ATOM 1252 C C . PHE B 1 33 ? 1.451 -12.617 -18.859 1 92.38 33 PHE B C 1
ATOM 1254 O O . PHE B 1 33 ? 2.68 -12.539 -18.797 1 92.38 33 PHE B O 1
ATOM 1261 N N . THR B 1 34 ? 0.719 -13.578 -18.375 1 90.94 34 THR B N 1
ATOM 1262 C CA . THR B 1 34 ? 1.394 -14.734 -17.797 1 90.94 34 THR B CA 1
ATOM 1263 C C . THR B 1 34 ? 1.913 -15.664 -18.891 1 90.94 34 THR B C 1
ATOM 1265 O O . THR B 1 34 ? 1.635 -15.453 -20.078 1 90.94 34 THR B O 1
ATOM 1268 N N . ARG B 1 35 ? 2.697 -16.641 -18.453 1 83.69 35 ARG B N 1
ATOM 1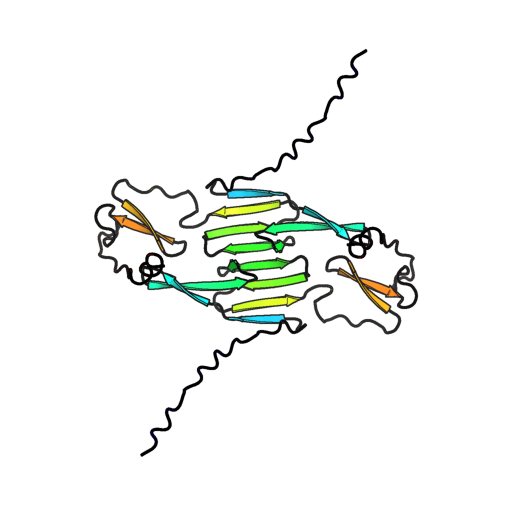269 C CA . ARG B 1 35 ? 3.207 -17.625 -19.391 1 83.69 35 ARG B CA 1
ATOM 1270 C C . ARG B 1 35 ? 2.064 -18.375 -20.062 1 83.69 35 ARG B C 1
ATOM 1272 O O . ARG B 1 35 ? 2.221 -18.891 -21.172 1 83.69 35 ARG B O 1
ATOM 1279 N N . LEU B 1 36 ? 0.963 -18.469 -19.438 1 83.81 36 LEU B N 1
ATOM 1280 C CA . LEU B 1 36 ? -0.192 -19.188 -19.969 1 83.81 36 LEU B CA 1
ATOM 1281 C C . LEU B 1 36 ? -1.108 -18.25 -20.75 1 83.81 36 LEU B C 1
ATOM 1283 O O . LEU B 1 36 ? -2.201 -18.656 -21.156 1 83.81 36 LEU B O 1
ATOM 1287 N N . GLY B 1 37 ? -0.726 -16.953 -20.906 1 87.94 37 GLY B N 1
ATOM 1288 C CA . GLY B 1 37 ? -1.435 -16.016 -21.766 1 87.94 37 GLY B CA 1
ATOM 1289 C C . GLY B 1 37 ? -2.529 -15.258 -21.047 1 87.94 37 GLY B C 1
ATOM 1290 O O . GLY B 1 37 ? -3.359 -14.602 -21.688 1 87.94 37 GLY B O 1
ATOM 1291 N N . ARG B 1 38 ? -2.57 -15.383 -19.797 1 90.5 38 ARG B N 1
ATOM 1292 C CA . ARG B 1 38 ? -3.578 -14.656 -19.031 1 90.5 38 ARG B CA 1
ATOM 1293 C C . ARG B 1 38 ? -3.104 -13.242 -18.719 1 90.5 38 ARG B C 1
ATOM 1295 O O . ARG B 1 38 ? -1.955 -13.039 -18.312 1 90.5 38 ARG B O 1
ATOM 1302 N N . ALA B 1 39 ? -4.004 -12.32 -18.891 1 94.75 39 ALA B N 1
ATOM 1303 C CA . ALA B 1 39 ? -3.67 -10.922 -18.609 1 94.75 39 ALA B CA 1
ATOM 1304 C C . ALA B 1 39 ? -3.816 -10.625 -17.109 1 94.75 39 ALA B C 1
ATOM 1306 O O . ALA B 1 39 ? -4.852 -10.93 -16.516 1 94.75 39 ALA B O 1
ATOM 1307 N N . ILE B 1 40 ? -2.756 -10.031 -16.531 1 96 40 ILE B N 1
ATOM 1308 C CA . ILE B 1 40 ? -2.785 -9.586 -15.148 1 96 40 ILE B CA 1
ATOM 1309 C C . ILE B 1 40 ? -2.686 -8.062 -15.086 1 96 40 ILE B C 1
ATOM 1311 O O . ILE B 1 40 ? -1.723 -7.48 -15.586 1 96 40 ILE B O 1
ATOM 1315 N N . LYS B 1 41 ? -3.668 -7.477 -14.539 1 97.75 41 LYS B N 1
ATOM 1316 C CA . LYS B 1 41 ? -3.684 -6.027 -14.367 1 97.75 41 LYS B CA 1
ATOM 1317 C C . LYS B 1 41 ? -3.182 -5.633 -12.984 1 97.75 41 LYS B C 1
ATOM 1319 O O . LYS B 1 41 ? -3.496 -6.293 -11.992 1 97.75 41 LYS B O 1
ATOM 1324 N N . PHE B 1 42 ? -2.436 -4.586 -12.977 1 98.69 42 PHE B N 1
ATOM 1325 C CA . PHE B 1 42 ? -1.943 -4.113 -11.688 1 98.69 42 PHE B CA 1
ATOM 1326 C C . PHE B 1 42 ? -1.705 -2.609 -11.719 1 98.69 42 PHE B C 1
ATOM 1328 O O . PHE B 1 42 ? -1.535 -2.021 -12.789 1 98.69 42 PHE B O 1
ATOM 1335 N N . CYS B 1 43 ? -1.678 -1.994 -10.562 1 98.75 43 CYS B N 1
ATOM 1336 C CA . CYS B 1 43 ? -1.33 -0.588 -10.391 1 98.75 43 CYS B CA 1
ATOM 1337 C C . CYS B 1 43 ? 0.12 -0.435 -9.953 1 98.75 43 CYS B C 1
ATOM 1339 O O . CYS B 1 43 ? 0.649 -1.288 -9.234 1 98.75 43 CYS B O 1
ATOM 1341 N N . SER B 1 44 ? 0.766 0.581 -10.406 1 98.25 44 SER B N 1
ATOM 1342 C CA . SER B 1 44 ? 2.096 0.931 -9.922 1 98.25 44 SER B CA 1
ATOM 1343 C C . SER B 1 44 ? 2.035 2.078 -8.922 1 98.25 44 SER B C 1
ATOM 1345 O O . SER B 1 44 ? 1.501 3.146 -9.227 1 98.25 44 SER B O 1
ATOM 1347 N N . PHE B 1 45 ? 2.578 1.878 -7.742 1 97.94 45 PHE B N 1
ATOM 1348 C CA . PHE B 1 45 ? 2.629 2.906 -6.711 1 97.94 45 PHE B CA 1
ATOM 1349 C C . PHE B 1 45 ? 3.98 2.9 -6.008 1 97.94 45 PHE B C 1
ATOM 1351 O O . PHE B 1 45 ? 4.297 1.969 -5.266 1 97.94 45 PHE B O 1
ATOM 1358 N N . ARG B 1 46 ? 4.766 3.852 -6.316 1 96.44 46 ARG B N 1
ATOM 1359 C CA . ARG B 1 46 ? 6.059 4.043 -5.668 1 96.44 46 ARG B CA 1
ATOM 1360 C C . ARG B 1 46 ? 6.895 2.766 -5.723 1 96.44 46 ARG B C 1
ATOM 1362 O O . ARG B 1 46 ? 7.441 2.334 -4.707 1 96.44 46 ARG B O 1
ATOM 1369 N N . GLY B 1 47 ? 6.879 2.152 -6.824 1 96.25 47 GLY B N 1
ATOM 1370 C CA . GLY B 1 47 ? 7.73 1 -7.074 1 96.25 47 GLY B CA 1
ATOM 1371 C C . GLY B 1 47 ? 7.059 -0.321 -6.742 1 96.25 47 GLY B C 1
ATOM 1372 O O . GLY B 1 47 ? 7.637 -1.388 -6.965 1 96.25 47 GLY B O 1
ATOM 1373 N N . ILE B 1 48 ? 5.855 -0.269 -6.164 1 97.94 48 ILE B N 1
ATOM 1374 C CA . ILE B 1 48 ? 5.145 -1.484 -5.781 1 97.94 48 ILE B CA 1
ATOM 1375 C C . ILE B 1 48 ? 4.047 -1.783 -6.797 1 97.94 48 ILE B C 1
ATOM 1377 O O . ILE B 1 48 ? 3.305 -0.884 -7.199 1 97.94 48 ILE B O 1
ATOM 1381 N N . LYS B 1 49 ? 3.971 -2.969 -7.227 1 98.56 49 LYS B N 1
ATOM 1382 C CA . LYS B 1 49 ? 2.893 -3.422 -8.102 1 98.56 49 LYS B CA 1
ATOM 1383 C C . LYS B 1 49 ? 1.717 -3.963 -7.293 1 98.56 49 LYS B C 1
ATOM 1385 O O . LYS B 1 49 ? 1.825 -5.012 -6.656 1 98.56 49 LYS B O 1
ATOM 1390 N N . LEU B 1 50 ? 0.603 -3.258 -7.383 1 98.81 50 LEU B N 1
ATOM 1391 C CA . LEU B 1 50 ? -0.572 -3.549 -6.566 1 98.81 50 LEU B CA 1
ATOM 1392 C C . LEU B 1 50 ? -1.676 -4.18 -7.406 1 98.81 50 LEU B C 1
ATOM 1394 O O . LEU B 1 50 ? -1.957 -3.719 -8.516 1 98.81 50 LEU B O 1
ATOM 1398 N N . LEU B 1 51 ? -2.209 -5.207 -6.879 1 98.75 51 LEU B N 1
ATOM 1399 C CA . LEU B 1 51 ? -3.369 -5.805 -7.531 1 98.75 51 LEU B CA 1
ATOM 1400 C C . LEU B 1 51 ? -4.652 -5.094 -7.117 1 98.75 51 LEU B C 1
ATOM 1402 O O . LEU B 1 51 ? -4.66 -4.336 -6.145 1 98.75 51 LEU B O 1
ATOM 1406 N N . SER B 1 52 ? -5.691 -5.324 -7.898 1 98.56 52 SER B N 1
ATOM 1407 C CA . SER B 1 52 ? -6.98 -4.688 -7.641 1 98.56 52 SER B CA 1
ATOM 1408 C C . SER B 1 52 ? -7.465 -4.969 -6.223 1 98.56 52 SER B C 1
ATOM 1410 O O . SER B 1 52 ? -7.289 -6.078 -5.711 1 98.56 52 SER B O 1
ATOM 1412 N N . GLY B 1 53 ? -8.117 -3.988 -5.629 1 98.38 53 GLY B N 1
ATOM 1413 C CA . GLY B 1 53 ? -8.633 -4.133 -4.277 1 98.38 53 GLY B CA 1
ATOM 1414 C C . GLY B 1 53 ? -7.738 -3.51 -3.227 1 98.38 53 GLY B C 1
ATOM 1415 O O . GLY B 1 53 ? -8.133 -3.369 -2.068 1 98.38 53 GLY B O 1
ATOM 1416 N N . SER B 1 54 ? -6.566 -3.104 -3.623 1 98.81 54 SER B N 1
ATOM 1417 C CA . SER B 1 54 ? -5.641 -2.451 -2.703 1 98.81 54 SER B CA 1
ATOM 1418 C C . SER B 1 54 ? -6.102 -1.039 -2.361 1 98.81 54 SER B C 1
ATOM 1420 O O . SER B 1 54 ? -6.629 -0.327 -3.219 1 98.81 54 SER B O 1
ATOM 1422 N N . ARG B 1 55 ? -5.91 -0.651 -1.111 1 98.81 55 ARG B N 1
ATOM 1423 C CA . ARG B 1 55 ? -6.184 0.683 -0.585 1 98.81 55 ARG B CA 1
ATOM 1424 C C . ARG B 1 55 ? -5.051 1.153 0.325 1 98.81 55 ARG B C 1
ATOM 1426 O O . ARG B 1 55 ? -4.703 0.474 1.293 1 98.81 55 ARG B O 1
ATOM 1433 N N . LEU B 1 56 ? -4.59 2.264 0.027 1 98.5 56 LEU B N 1
ATOM 1434 C CA . LEU B 1 56 ? -3.455 2.77 0.791 1 98.5 56 LEU B CA 1
ATOM 1435 C C . LEU B 1 56 ? -3.76 4.148 1.368 1 98.5 56 LEU B C 1
ATOM 1437 O O . LEU B 1 56 ? -4.348 4.992 0.691 1 98.5 56 LEU B O 1
ATOM 1441 N N . LYS B 1 57 ? -3.463 4.312 2.582 1 98.44 57 LYS B N 1
ATOM 1442 C CA . LYS B 1 57 ? -3.377 5.613 3.24 1 98.44 57 LYS B CA 1
ATOM 1443 C C . LYS B 1 57 ? -1.969 5.867 3.773 1 98.44 57 LYS B C 1
ATOM 1445 O O . LYS B 1 57 ? -1.516 5.18 4.691 1 98.44 57 LYS B O 1
ATOM 1450 N N . THR B 1 58 ? -1.345 6.875 3.236 1 98.12 58 THR B N 1
ATOM 1451 C CA . THR B 1 58 ? 0.059 7.062 3.586 1 98.12 58 THR B CA 1
ATOM 1452 C C . THR B 1 58 ? 0.215 8.18 4.617 1 98.12 58 THR B C 1
ATOM 1454 O O . THR B 1 58 ? -0.69 8.992 4.801 1 98.12 58 THR B O 1
ATOM 1457 N N . GLN B 1 59 ? 1.334 8.18 5.262 1 97.31 59 GLN B N 1
ATOM 1458 C CA . GLN B 1 59 ? 1.595 9.164 6.312 1 97.31 59 GLN B CA 1
ATOM 1459 C C . GLN B 1 59 ? 1.697 10.57 5.738 1 97.31 59 GLN B C 1
ATOM 1461 O O . GLN B 1 59 ? 1.515 11.555 6.457 1 97.31 59 GLN B O 1
ATOM 1466 N N . ASP B 1 60 ? 2.072 10.672 4.426 1 95.12 60 ASP B N 1
ATOM 1467 C CA . ASP B 1 60 ? 2.074 11.984 3.787 1 95.12 60 ASP B CA 1
ATOM 1468 C C . ASP B 1 60 ? 0.675 12.367 3.311 1 95.12 60 ASP B C 1
ATOM 1470 O O . ASP B 1 60 ? 0.522 13.234 2.453 1 95.12 60 ASP B O 1
ATOM 1474 N N . CYS B 1 61 ? -0.242 11.742 3.74 1 96.94 61 CYS B N 1
ATOM 1475 C CA . CYS B 1 61 ? -1.658 12.086 3.65 1 96.94 61 CYS B CA 1
ATOM 1476 C C . CYS B 1 61 ? -2.168 11.922 2.223 1 96.94 61 CYS B C 1
ATOM 1478 O O . CYS B 1 61 ? -2.812 12.828 1.685 1 96.94 61 CYS B O 1
ATOM 1480 N N . LEU B 1 62 ? -1.853 10.891 1.676 1 97.12 62 LEU B N 1
ATOM 1481 C CA . LEU B 1 62 ? -2.354 10.445 0.377 1 97.12 62 LEU B CA 1
ATOM 1482 C C . LEU B 1 62 ? -3.168 9.164 0.515 1 97.12 62 LEU B C 1
ATOM 1484 O O . LEU B 1 62 ? -2.744 8.227 1.192 1 97.12 62 LEU B O 1
ATOM 1488 N N . SER B 1 63 ? -4.379 9.18 -0.038 1 97.88 63 SER B N 1
ATOM 1489 C CA . SER B 1 63 ? -5.23 7.996 -0.091 1 97.88 63 SER B CA 1
ATOM 1490 C C . SER B 1 63 ? -5.371 7.484 -1.52 1 97.88 63 SER B C 1
ATOM 1492 O O . SER B 1 63 ? -5.777 8.227 -2.416 1 97.88 63 SER B O 1
ATOM 1494 N N . CYS B 1 64 ? -5.09 6.188 -1.68 1 98.44 64 CYS B N 1
ATOM 1495 C CA . CYS B 1 64 ? -5.105 5.621 -3.023 1 98.44 64 CYS B CA 1
ATOM 1496 C C . CYS B 1 64 ? -5.953 4.355 -3.074 1 98.44 64 CYS B C 1
ATOM 1498 O O . CYS B 1 64 ? -6.02 3.609 -2.096 1 98.44 64 CYS B O 1
ATOM 1500 N N . ASN B 1 65 ? -6.594 4.199 -4.172 1 98.69 65 ASN B N 1
ATOM 1501 C CA . ASN B 1 65 ? -7.375 3 -4.457 1 98.69 65 ASN B CA 1
ATOM 1502 C C . ASN B 1 65 ? -6.996 2.391 -5.805 1 98.69 65 ASN B C 1
ATOM 1504 O O . ASN B 1 65 ? -6.918 3.102 -6.809 1 98.69 65 ASN B O 1
ATOM 1508 N N . CYS B 1 66 ? -6.828 1.103 -5.824 1 98.88 66 CYS B N 1
ATOM 1509 C CA . CYS B 1 66 ? -6.453 0.401 -7.047 1 98.88 66 CYS B CA 1
ATOM 1510 C C . CYS B 1 66 ? -7.598 -0.478 -7.543 1 98.88 66 CYS B C 1
ATOM 1512 O O . CYS B 1 66 ? -8.086 -1.335 -6.805 1 98.88 66 CYS B O 1
ATOM 1514 N N . THR B 1 67 ? -8.047 -0.228 -8.75 1 98.56 67 THR B N 1
ATOM 1515 C CA . THR B 1 67 ? -9.016 -1.075 -9.43 1 98.56 67 THR B CA 1
ATOM 1516 C C . THR B 1 67 ? -8.383 -1.76 -10.641 1 98.56 67 THR B C 1
ATOM 1518 O O . THR B 1 67 ? -7.188 -1.593 -10.898 1 98.56 67 THR B O 1
ATOM 1521 N N . THR B 1 68 ? -9.156 -2.549 -11.305 1 97.88 68 THR B N 1
ATOM 1522 C CA . THR B 1 68 ? -8.648 -3.223 -12.5 1 97.88 68 THR B CA 1
ATOM 1523 C C . THR B 1 68 ? -8.336 -2.213 -13.594 1 97.88 68 THR B C 1
ATOM 1525 O O . THR B 1 68 ? -7.562 -2.506 -14.516 1 97.88 68 THR B O 1
ATOM 1528 N N . GLU B 1 69 ? -8.867 -0.993 -13.492 1 98.12 69 GLU B N 1
ATOM 1529 C CA . GLU B 1 69 ? -8.727 -0.015 -14.562 1 98.12 69 GLU B CA 1
ATOM 1530 C C . GLU B 1 69 ? -7.652 1.019 -14.234 1 98.12 69 GLU B C 1
ATOM 1532 O O . GLU B 1 69 ? -6.895 1.436 -15.109 1 98.12 69 GLU B O 1
ATOM 1537 N N . LYS B 1 70 ? -7.652 1.414 -12.969 1 98.31 70 LYS B N 1
ATOM 1538 C CA . LYS B 1 70 ? -6.77 2.545 -12.688 1 98.31 70 LYS B CA 1
ATOM 1539 C C . LYS B 1 70 ? -6.465 2.648 -11.195 1 98.31 70 LYS B C 1
ATOM 1541 O O . LYS B 1 70 ? -7.141 2.029 -10.375 1 98.31 70 LYS B O 1
ATOM 1546 N N . LEU B 1 71 ? -5.406 3.367 -10.945 1 98.5 71 LEU B N 1
ATOM 1547 C CA . LEU B 1 71 ? -5.074 3.871 -9.617 1 98.5 71 LEU B CA 1
ATOM 1548 C C . LEU B 1 71 ? -5.613 5.285 -9.422 1 98.5 71 LEU B C 1
ATOM 1550 O O . LEU B 1 71 ? -5.418 6.152 -10.273 1 98.5 71 LEU B O 1
ATOM 1554 N N . LYS B 1 72 ? -6.379 5.492 -8.391 1 98.31 72 LYS B N 1
ATOM 1555 C CA . LYS B 1 72 ? -6.848 6.828 -8.039 1 98.31 72 LYS B CA 1
ATOM 1556 C C . LYS B 1 72 ? -6.312 7.254 -6.672 1 98.31 72 LYS B C 1
ATOM 1558 O O . LYS B 1 72 ? -6.473 6.535 -5.684 1 98.31 72 LYS B O 1
ATOM 1563 N N . CYS B 1 73 ? -5.656 8.367 -6.617 1 97.88 73 CYS B N 1
ATOM 1564 C CA . CYS B 1 73 ? -5.086 8.875 -5.379 1 97.88 73 CYS B CA 1
ATOM 1565 C C . CYS B 1 73 ? -5.523 10.312 -5.125 1 97.88 73 CYS B C 1
ATOM 1567 O O . CYS B 1 73 ? -5.551 11.133 -6.043 1 97.88 73 CYS B O 1
ATOM 1569 N N . CYS B 1 74 ? -5.926 10.578 -3.883 1 96.94 74 CYS B N 1
ATOM 1570 C CA . CYS B 1 74 ? -6.305 11.922 -3.461 1 96.94 74 CYS B CA 1
ATOM 1571 C C . CYS B 1 74 ? -5.684 12.266 -2.113 1 96.94 74 CYS B C 1
ATOM 1573 O O . CYS B 1 74 ? -5.574 11.406 -1.238 1 96.94 74 CYS B O 1
ATOM 1575 N N . GLY B 1 75 ? -5.305 13.523 -2.027 1 95.75 75 GLY B N 1
ATOM 1576 C CA . GLY B 1 75 ? -4.93 13.984 -0.699 1 95.75 75 GLY B CA 1
ATOM 1577 C C . GLY B 1 75 ? -6.102 14.039 0.266 1 95.75 75 GLY B C 1
ATOM 1578 O O . GLY B 1 75 ? -7.246 14.234 -0.149 1 95.75 75 GLY B O 1
ATOM 1579 N N . PHE B 1 76 ? -5.812 13.828 1.558 1 94.94 76 PHE B N 1
ATOM 1580 C CA . PHE B 1 76 ? -6.855 13.938 2.57 1 94.94 76 PHE B CA 1
ATOM 1581 C C . PHE B 1 76 ? -6.367 14.766 3.758 1 94.94 76 PHE B C 1
ATOM 1583 O O . PHE B 1 76 ? -5.188 15.102 3.844 1 94.94 76 PHE B O 1
ATOM 1590 N N . GLY B 1 77 ? -7.336 15.125 4.68 1 93.62 77 GLY B N 1
ATOM 1591 C CA . GLY B 1 77 ? -6.949 15.984 5.793 1 93.62 77 GLY B CA 1
ATOM 1592 C C . GLY B 1 77 ? -6.344 17.297 5.348 1 93.62 77 GLY B C 1
ATOM 1593 O O . GLY B 1 77 ? -6.938 18.031 4.551 1 93.62 77 GLY B O 1
ATOM 1594 N N . VAL B 1 78 ? -5.094 17.484 5.781 1 92.19 78 VAL B N 1
ATOM 1595 C CA . VAL B 1 78 ? -4.41 18.734 5.492 1 92.19 78 VAL B CA 1
ATOM 1596 C C . VAL B 1 78 ? -4.156 18.844 3.992 1 92.19 78 VAL B C 1
ATOM 1598 O O . VAL B 1 78 ? -4.043 19.953 3.457 1 92.19 78 VAL B O 1
ATOM 1601 N N . ASN B 1 79 ? -4.168 17.719 3.26 1 92.94 79 ASN B N 1
ATOM 1602 C CA . ASN B 1 79 ? -3.871 17.719 1.831 1 92.94 79 ASN B CA 1
ATOM 1603 C C . ASN B 1 79 ? -5.145 17.594 0.997 1 92.94 79 ASN B C 1
ATOM 1605 O O . ASN B 1 79 ? -5.082 17.297 -0.2 1 92.94 79 ASN B O 1
ATOM 1609 N N . SER B 1 80 ? -6.34 17.766 1.57 1 91.62 80 SER B N 1
ATOM 1610 C CA . SER B 1 80 ? -7.605 17.547 0.87 1 91.62 80 SER B CA 1
ATOM 1611 C C . SER B 1 80 ? -7.852 18.641 -0.162 1 91.62 80 SER B C 1
ATOM 1613 O O . SER B 1 80 ? -8.633 18.453 -1.097 1 91.62 80 SER B O 1
ATOM 1615 N N . GLY B 1 81 ? -7.18 19.828 -0.04 1 86.75 81 GLY B N 1
ATOM 1616 C CA . GLY B 1 81 ? -7.402 20.953 -0.932 1 86.75 81 GLY B CA 1
ATOM 1617 C C . GLY B 1 81 ? -8.68 21.719 -0.624 1 86.75 81 GLY B C 1
ATOM 1618 O O . GLY B 1 81 ? -9.031 22.672 -1.326 1 86.75 81 GLY B O 1
ATOM 1619 N N . LEU B 1 82 ? -9.375 21.344 0.445 1 85.44 82 LEU B N 1
ATOM 1620 C CA . LEU B 1 82 ? -10.688 21.906 0.734 1 85.44 82 LEU B CA 1
ATOM 1621 C C . LEU B 1 82 ? -10.586 23 1.798 1 85.44 82 LEU B C 1
ATOM 1623 O O . LEU B 1 82 ? -11.586 23.625 2.156 1 85.44 82 LEU B O 1
ATOM 1627 N N . HIS B 1 83 ? -9.391 23.328 2.242 1 85.56 83 HIS B N 1
ATOM 1628 C CA . HIS B 1 83 ? -9.25 24.234 3.369 1 85.56 83 HIS B CA 1
ATOM 1629 C C . HIS B 1 83 ? -9.289 25.688 2.906 1 85.56 83 HIS B C 1
ATOM 1631 O O . HIS B 1 83 ? -8.641 26.047 1.918 1 85.56 83 HIS B O 1
ATOM 1637 N N . VAL B 1 84 ? -10.156 26.453 3.529 1 87 84 VAL B N 1
ATOM 1638 C CA . VAL B 1 84 ? -10.148 27.906 3.416 1 87 84 VAL B CA 1
ATOM 1639 C C . VAL B 1 84 ? -9.578 28.516 4.695 1 87 84 VAL B C 1
ATOM 1641 O O . VAL B 1 84 ? -10.227 28.5 5.742 1 87 84 VAL B O 1
ATOM 1644 N N . VAL B 1 85 ? -8.359 28.953 4.586 1 88.25 85 VAL B N 1
ATOM 1645 C CA . VAL B 1 85 ? -7.684 29.5 5.758 1 88.25 85 VAL B CA 1
ATOM 1646 C C . VAL B 1 85 ? -7.945 31 5.855 1 88.25 85 VAL B C 1
ATOM 1648 O O . VAL B 1 85 ? -7.551 31.766 4.969 1 88.25 85 VAL B O 1
ATOM 1651 N N . PRO B 1 86 ? -8.617 31.375 6.953 1 88.56 86 PRO B N 1
ATOM 1652 C CA . PRO B 1 86 ? -8.828 32.812 7.109 1 88.56 86 PRO B CA 1
ATOM 1653 C C . PRO B 1 86 ? -7.523 33.594 7.074 1 88.56 86 PRO B C 1
ATOM 1655 O O . PRO B 1 86 ? -6.461 33.062 7.406 1 88.56 86 PRO B O 1
ATOM 1658 N N . LYS B 1 87 ? -7.59 34.844 6.711 1 90.38 87 LYS B N 1
ATOM 1659 C CA . LYS B 1 87 ? -6.426 35.688 6.508 1 90.38 87 LYS B CA 1
ATOM 1660 C C . LYS B 1 87 ? -5.59 35.781 7.781 1 90.38 87 LYS B C 1
ATOM 1662 O O . LYS B 1 87 ? -4.359 35.812 7.719 1 90.38 87 LYS B O 1
ATOM 1667 N N . GLN B 1 88 ? -6.156 35.781 8.891 1 92.38 88 GLN B N 1
ATOM 1668 C CA . GLN B 1 88 ? -5.422 35.969 10.141 1 92.38 88 GLN B CA 1
ATOM 1669 C C . GLN B 1 88 ? -4.93 34.656 10.695 1 92.38 88 GLN B C 1
ATOM 1671 O O . GLN B 1 88 ? -4.348 34.594 11.781 1 92.38 88 GLN B O 1
ATOM 1676 N N . CYS B 1 89 ? -5.168 33.562 9.93 1 94.38 89 CYS B N 1
ATOM 1677 C CA . CYS B 1 89 ? -4.82 32.25 10.422 1 94.38 89 CYS B CA 1
ATOM 1678 C C . CYS B 1 89 ? -3.809 31.562 9.508 1 94.38 89 CYS B C 1
ATOM 1680 O O . CYS B 1 89 ? -3.648 31.969 8.352 1 94.38 89 CYS B O 1
ATOM 1682 N N . LYS B 1 90 ? -3.059 30.719 10.094 1 92.44 90 LYS B N 1
ATOM 1683 C CA . LYS B 1 90 ? -2.121 29.828 9.414 1 92.44 90 LYS B CA 1
ATOM 1684 C C . LYS B 1 90 ? -2.449 28.359 9.695 1 92.44 90 LYS B C 1
ATOM 1686 O O . LYS B 1 90 ? -2.75 28 10.836 1 92.44 90 LYS B O 1
ATOM 1691 N N . MET B 1 91 ? -2.434 27.562 8.656 1 90.69 91 MET B N 1
ATOM 1692 C CA . MET B 1 91 ? -2.705 26.141 8.82 1 90.69 91 MET B CA 1
ATOM 1693 C C . MET B 1 91 ? -1.416 25.375 9.07 1 90.69 91 MET B C 1
ATOM 1695 O O . MET B 1 91 ? -0.453 25.5 8.312 1 90.69 91 MET B O 1
ATOM 1699 N N . LEU B 1 92 ? -1.388 24.656 10.094 1 88.69 92 LEU B N 1
ATOM 1700 C CA . LEU B 1 92 ? -0.266 23.781 10.398 1 88.69 92 LEU B CA 1
ATOM 1701 C C . LEU B 1 92 ? -0.669 22.312 10.258 1 88.69 92 LEU B C 1
ATOM 1703 O O . LEU B 1 92 ? -1.852 21.984 10.359 1 88.69 92 LEU B O 1
ATOM 1707 N N . LYS B 1 93 ? 0.372 21.5 10.086 1 89.69 93 LYS B N 1
ATOM 1708 C CA . LYS B 1 93 ? 0.151 20.062 9.977 1 89.69 93 LYS B CA 1
ATOM 1709 C C . LYS B 1 93 ? 0.31 19.375 11.328 1 89.69 93 LYS B C 1
ATOM 1711 O O . LYS B 1 93 ? 1.338 19.531 11.992 1 89.69 93 LYS B O 1
ATOM 1716 N N . ASP B 1 94 ? -0.687 18.828 11.836 1 91.75 94 ASP B N 1
ATOM 1717 C CA . ASP B 1 94 ? -0.644 17.875 12.938 1 91.75 94 ASP B CA 1
ATOM 1718 C C . ASP B 1 94 ? -0.963 16.469 12.445 1 91.75 94 ASP B C 1
ATOM 1720 O O . ASP B 1 94 ? -2.07 15.961 12.648 1 91.75 94 ASP B O 1
ATOM 1724 N N . GLY B 1 95 ? 0.111 15.812 11.945 1 93.44 95 GLY B N 1
ATOM 1725 C CA . GLY B 1 95 ? -0.189 14.688 11.078 1 93.44 95 GLY B CA 1
ATOM 1726 C C . GLY B 1 95 ? -0.986 15.07 9.852 1 93.44 95 GLY B C 1
ATOM 1727 O O . GLY B 1 95 ? -0.609 15.992 9.125 1 93.44 95 GLY B O 1
ATOM 1728 N N . CYS B 1 96 ? -2.078 14.422 9.688 1 95.38 96 CYS B N 1
ATOM 1729 C CA . CYS B 1 96 ? -2.887 1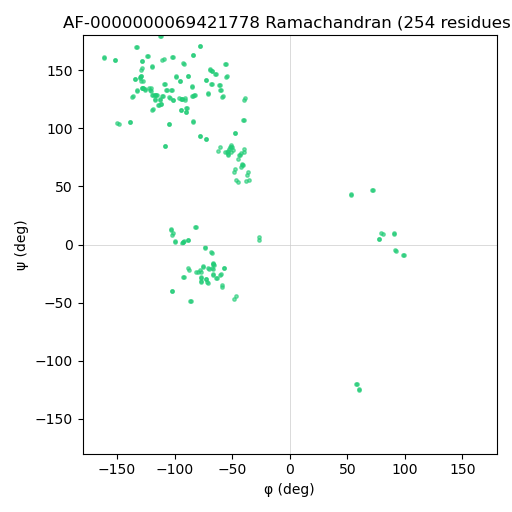4.781 8.523 1 95.38 96 CYS B CA 1
ATOM 1730 C C . CYS B 1 96 ? -4.062 15.664 8.93 1 95.38 96 CYS B C 1
ATOM 1732 O O . CYS B 1 96 ? -4.926 15.969 8.109 1 95.38 96 CYS B O 1
ATOM 1734 N N . THR B 1 97 ? -4.074 16.125 10.156 1 93.56 97 THR B N 1
ATOM 1735 C CA . THR B 1 97 ? -5.133 16.984 10.656 1 93.56 97 THR B CA 1
ATOM 1736 C C . THR B 1 97 ? -4.723 18.453 10.562 1 93.56 97 THR B C 1
ATOM 1738 O O . THR B 1 97 ? -3.65 18.828 11.031 1 93.56 97 THR B O 1
ATOM 1741 N N . PRO B 1 98 ? -5.582 19.203 9.906 1 91.56 98 PRO B N 1
ATOM 1742 C CA . PRO B 1 98 ? -5.246 20.625 9.883 1 91.56 98 PRO B CA 1
ATOM 1743 C C . PRO B 1 98 ? -5.434 21.297 11.234 1 91.56 98 PRO B C 1
ATOM 1745 O O . PRO B 1 98 ? -6.43 21.047 11.922 1 91.56 98 PRO B O 1
ATOM 1748 N N . HIS B 1 99 ? -4.434 21.984 11.625 1 89.62 99 HIS B N 1
ATOM 1749 C CA . HIS B 1 99 ? -4.48 22.797 12.836 1 89.62 99 HIS B CA 1
ATOM 1750 C C . HIS B 1 99 ? -4.289 24.281 12.508 1 89.62 99 HIS B C 1
ATOM 1752 O O . HIS B 1 99 ? -3.344 24.656 11.812 1 89.62 99 HIS B O 1
ATOM 1758 N N . TYR B 1 100 ? -5.207 25.078 13.008 1 91.06 100 TYR B N 1
ATOM 1759 C CA . TYR B 1 100 ? -5.152 26.5 12.648 1 91.06 100 TYR B CA 1
ATOM 1760 C C . TYR B 1 100 ? -4.609 27.328 13.805 1 91.06 100 TYR B C 1
ATOM 1762 O O . TYR B 1 100 ? -5.117 27.25 14.93 1 91.06 100 TYR B O 1
ATOM 1770 N N . VAL B 1 101 ? -3.592 28.094 13.508 1 92 101 VAL B N 1
ATOM 1771 C CA . VAL B 1 101 ? -3.002 29 14.492 1 92 101 VAL B CA 1
ATOM 1772 C C . VAL B 1 101 ? -3.018 30.438 13.953 1 92 101 VAL B C 1
ATOM 1774 O O . VAL B 1 101 ? -3.23 30.656 12.758 1 92 101 VAL B O 1
ATOM 1777 N N . ARG B 1 102 ? -2.863 31.312 14.859 1 92.25 102 ARG B N 1
ATOM 1778 C CA . ARG B 1 102 ? -2.838 32.719 14.445 1 92.25 102 ARG B CA 1
ATOM 1779 C C . ARG B 1 102 ? -1.588 33 13.625 1 92.25 102 ARG B C 1
ATOM 1781 O O . ARG B 1 102 ? -0.495 32.531 13.953 1 92.25 102 ARG B O 1
ATOM 1788 N N . ARG B 1 103 ? -1.788 33.75 12.586 1 91.06 103 ARG B N 1
ATOM 1789 C CA . ARG B 1 103 ? -0.672 34.062 11.711 1 91.06 103 ARG B CA 1
ATOM 1790 C C . ARG B 1 103 ? 0.389 34.875 12.453 1 91.06 103 ARG B C 1
ATOM 1792 O O . ARG B 1 103 ? 1.584 34.719 12.195 1 91.06 103 ARG B O 1
ATOM 1799 N N . ASP B 1 104 ? -0.035 35.625 13.43 1 91 104 ASP B N 1
ATOM 1800 C CA . ASP B 1 104 ? 0.885 36.5 14.148 1 91 104 ASP B CA 1
ATOM 1801 C C . ASP B 1 104 ? 1.546 35.75 15.312 1 91 104 ASP B C 1
ATOM 1803 O O . ASP B 1 104 ? 2.572 36.188 15.836 1 91 104 ASP B O 1
ATOM 1807 N N . ASN B 1 105 ? 1.004 34.719 15.805 1 90.19 105 ASN B N 1
ATOM 1808 C CA . ASN B 1 105 ? 1.524 33.906 16.891 1 90.19 105 ASN B CA 1
ATOM 1809 C C . ASN B 1 105 ? 1.124 32.438 16.75 1 90.19 105 ASN B C 1
ATOM 1811 O O . ASN B 1 105 ? 0.009 32.062 17.109 1 90.19 105 ASN B O 1
ATOM 1815 N N . GLU B 1 106 ? 2.047 31.594 16.328 1 87 106 GLU B N 1
ATOM 1816 C CA . GLU B 1 106 ? 1.73 30.203 16.016 1 87 106 GLU B CA 1
ATOM 1817 C C . GLU B 1 106 ? 1.486 29.391 17.297 1 87 106 GLU B C 1
ATOM 1819 O O . GLU B 1 106 ? 1.079 28.234 17.234 1 87 106 GLU B O 1
ATOM 1824 N N . ASN B 1 107 ? 1.634 30.031 18.531 1 88.06 107 ASN B N 1
ATOM 1825 C CA . ASN B 1 107 ? 1.381 29.344 19.797 1 88.06 107 ASN B CA 1
ATOM 1826 C C . ASN B 1 107 ? -0.05 29.562 20.281 1 88.06 107 ASN B C 1
ATOM 1828 O O . ASN B 1 107 ? -0.398 29.203 21.406 1 88.06 107 ASN B O 1
ATOM 1832 N N . VAL B 1 108 ? -0.727 30.281 19.438 1 90.75 108 VAL B N 1
ATOM 1833 C CA . VAL B 1 108 ? -2.107 30.562 19.812 1 90.75 108 VAL B CA 1
ATOM 1834 C C . VAL B 1 108 ? -3.059 29.984 18.766 1 90.75 108 VAL B C 1
ATOM 1836 O O . VAL B 1 108 ? -2.854 30.156 17.562 1 90.75 108 VAL B O 1
ATOM 1839 N N . ASP B 1 109 ? -4.062 29.203 19.266 1 90.81 109 ASP B N 1
ATOM 1840 C CA . ASP B 1 109 ? -5.098 28.672 18.391 1 90.81 109 ASP B CA 1
ATOM 1841 C C . ASP B 1 109 ? -5.871 29.797 17.703 1 90.81 109 ASP B C 1
ATOM 1843 O O . ASP B 1 109 ? -6.242 30.781 18.344 1 90.81 109 ASP B O 1
ATOM 1847 N N . CYS B 1 110 ? -6.035 29.609 16.391 1 91.12 110 CYS B N 1
ATOM 1848 C CA . CYS B 1 110 ? -6.707 30.672 15.648 1 91.12 110 CYS B CA 1
ATOM 1849 C C . CYS B 1 110 ? -8.195 30.719 15.984 1 91.12 110 CYS B C 1
ATOM 1851 O O . CYS B 1 110 ? -8.789 31.797 16.031 1 91.12 110 CYS B O 1
ATOM 1853 N N . VAL B 1 111 ? -8.836 29.516 16.297 1 82.56 111 VAL B N 1
ATOM 1854 C CA . VAL B 1 111 ? -10.281 29.438 16.5 1 82.56 111 VAL B CA 1
ATOM 1855 C C . VAL B 1 111 ? -10.625 29.766 17.938 1 82.56 111 VAL B C 1
ATOM 1857 O O . VAL B 1 111 ? -11.422 30.672 18.203 1 82.56 111 VAL B O 1
ATOM 1860 N N . SER B 1 112 ? -9.945 29.156 18.859 1 85.06 112 SER B N 1
ATOM 1861 C CA . SER B 1 112 ? -10.289 29.312 20.266 1 85.06 112 SER B CA 1
ATOM 1862 C C . SER B 1 112 ? -9.508 30.453 20.906 1 85.06 112 SER B C 1
ATOM 1864 O O . SER B 1 112 ? -9.922 30.984 21.938 1 85.06 112 SER B O 1
ATOM 1866 N N . GLY B 1 113 ? -8.312 30.766 20.406 1 86.25 113 GLY B N 1
ATOM 1867 C CA . GLY B 1 113 ? -7.445 31.781 21 1 86.25 113 GLY B CA 1
ATOM 1868 C C . GLY B 1 113 ? -6.664 31.281 22.188 1 86.25 113 GLY B C 1
ATOM 1869 O O . GLY B 1 113 ? -6.031 32.062 22.906 1 86.25 113 GLY B O 1
ATOM 1870 N N . THR B 1 114 ? -6.773 29.938 22.359 1 86.62 114 THR B N 1
ATOM 1871 C CA . THR B 1 114 ? -6.07 29.359 23.484 1 86.62 114 THR B CA 1
ATOM 1872 C C . THR B 1 114 ? -4.641 28.984 23.109 1 86.62 114 THR B C 1
ATOM 1874 O O . THR B 1 114 ? -4.359 28.703 21.938 1 86.62 114 THR B O 1
ATOM 1877 N N . PRO B 1 115 ? -3.727 29.172 24.141 1 87.06 115 PRO B N 1
ATOM 1878 C CA . PRO B 1 115 ? -2.338 28.797 23.859 1 87.06 115 PRO B CA 1
ATOM 1879 C C . PRO B 1 115 ? -2.184 27.312 23.516 1 87.06 115 PRO B C 1
ATOM 1881 O O . PRO B 1 115 ? -2.875 26.469 24.078 1 87.06 115 PRO B O 1
ATOM 1884 N N . ILE B 1 116 ? -1.366 27.031 22.484 1 80.31 116 ILE B N 1
ATOM 1885 C CA . ILE B 1 116 ? -1.055 25.656 22.094 1 80.31 116 ILE B CA 1
ATOM 1886 C C . ILE B 1 116 ? 0.417 25.359 22.375 1 80.31 116 ILE B C 1
ATOM 1888 O O . ILE B 1 116 ? 1.283 26.203 22.125 1 80.31 116 ILE B O 1
ATOM 1892 N N . MET B 1 117 ? 0.798 24.359 23.109 1 71.5 117 MET B N 1
ATOM 1893 C CA . MET B 1 117 ? 2.184 23.984 23.375 1 71.5 117 MET B CA 1
ATOM 1894 C C . MET B 1 117 ? 2.783 23.25 22.172 1 71.5 117 MET B C 1
ATOM 1896 O O . MET B 1 117 ? 2.371 22.125 21.859 1 71.5 117 MET B O 1
ATOM 1900 N N . ILE B 1 118 ? 3.43 23.953 21.312 1 67.19 118 ILE B N 1
ATOM 1901 C CA . ILE B 1 118 ? 4.137 23.344 20.188 1 67.19 118 ILE B CA 1
ATOM 1902 C C . ILE B 1 118 ? 5.523 22.891 20.641 1 67.19 118 ILE B C 1
ATOM 1904 O O . ILE B 1 118 ? 6.266 23.656 21.25 1 67.19 118 ILE B O 1
ATOM 1908 N N . ASP B 1 119 ? 5.785 21.609 20.828 1 59.34 119 ASP B N 1
ATOM 1909 C CA . ASP B 1 119 ? 7.125 21.109 21.141 1 59.34 119 ASP B CA 1
ATOM 1910 C C . ASP B 1 119 ? 8.023 21.188 19.906 1 59.34 119 ASP B C 1
ATOM 1912 O O . ASP B 1 119 ?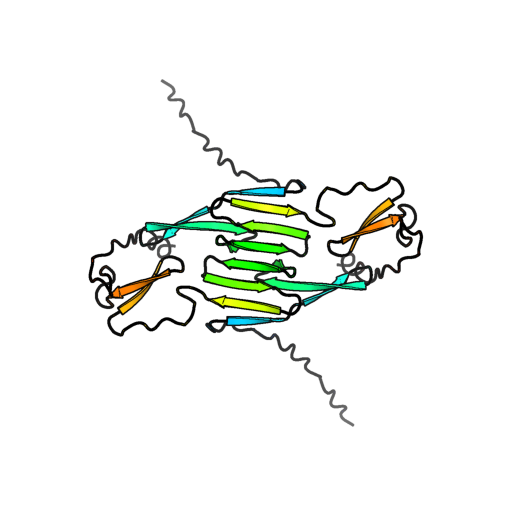 7.82 20.453 18.938 1 59.34 119 ASP B O 1
ATOM 1916 N N . ASP B 1 120 ? 8.758 22.203 19.625 1 55.53 120 ASP B N 1
ATOM 1917 C CA . ASP B 1 120 ? 9.695 22.422 18.531 1 55.53 120 ASP B CA 1
ATOM 1918 C C . ASP B 1 120 ? 10.914 21.516 18.656 1 55.53 120 ASP B C 1
ATOM 1920 O O . ASP B 1 120 ? 11.859 21.609 17.875 1 55.53 120 ASP B O 1
ATOM 1924 N N . SER B 1 121 ? 11.141 20.812 19.594 1 50.72 121 SER B N 1
ATOM 1925 C CA . SER B 1 121 ? 12.367 20.016 19.703 1 50.72 121 SER B CA 1
ATOM 1926 C C . SER B 1 121 ? 12.531 19.078 18.516 1 50.72 121 SER B C 1
ATOM 1928 O O . SER B 1 121 ? 13.586 18.469 18.344 1 50.72 121 SER B O 1
ATOM 1930 N N . ALA B 1 122 ? 11.602 18.781 17.859 1 46.78 122 ALA B N 1
ATOM 1931 C CA . ALA B 1 122 ? 11.805 17.875 16.734 1 46.78 122 ALA B CA 1
ATOM 1932 C C . ALA B 1 122 ? 12.438 18.594 15.555 1 46.78 122 ALA B C 1
ATOM 1934 O O . ALA B 1 122 ? 12.922 17.953 14.617 1 46.78 122 ALA B O 1
ATOM 1935 N N . HIS B 1 123 ? 12.297 19.906 15.273 1 43 123 HIS B N 1
ATOM 1936 C CA . HIS B 1 123 ? 12.844 20.594 14.109 1 43 123 HIS B CA 1
ATOM 1937 C C . HIS B 1 123 ? 14.352 20.812 14.258 1 43 123 HIS B C 1
ATOM 1939 O O . HIS B 1 123 ? 15.008 21.281 13.328 1 43 123 HIS B O 1
ATOM 1945 N N . LYS B 1 124 ? 14.977 20.766 15.359 1 42.03 124 LYS B N 1
ATOM 1946 C CA . LYS B 1 124 ? 16.391 21.156 15.383 1 42.03 124 LYS B CA 1
ATOM 1947 C C . LYS B 1 124 ? 17.234 20.156 14.594 1 42.03 124 LYS B C 1
ATOM 1949 O O . LYS B 1 124 ? 18.438 20.344 14.453 1 42.03 124 LYS B O 1
ATOM 1954 N N . LYS B 1 125 ? 16.781 18.984 14.258 1 40.75 125 LYS B N 1
ATOM 1955 C CA . LYS B 1 125 ? 17.859 18.141 13.758 1 40.75 125 LYS B CA 1
ATOM 1956 C C . LYS B 1 125 ? 18.234 18.531 12.328 1 40.75 125 LYS B C 1
ATOM 1958 O O . LYS B 1 125 ? 19.219 18.016 11.789 1 40.75 125 LYS B O 1
ATOM 1963 N N . SER B 1 126 ? 17.344 18.984 11.523 1 37.06 126 SER B N 1
ATOM 1964 C CA . SER B 1 126 ? 17.812 18.938 10.141 1 37.06 126 SER B CA 1
ATOM 1965 C C . SER B 1 126 ? 18.766 20.078 9.836 1 37.06 126 SER B C 1
ATOM 1967 O O . SER B 1 126 ? 19.328 20.172 8.742 1 37.06 126 SER B O 1
ATOM 1969 N N . ASP B 1 127 ? 18.781 21.125 10.523 1 32.62 127 ASP B N 1
ATOM 1970 C CA . ASP B 1 127 ? 19.594 22.234 10.008 1 32.62 127 ASP B CA 1
ATOM 1971 C C . ASP B 1 127 ? 21.078 21.953 10.172 1 32.62 127 ASP B C 1
ATOM 1973 O O . ASP B 1 127 ? 21.922 22.75 9.758 1 32.62 127 ASP B O 1
ATOM 1977 N N . HIS B 1 128 ? 21.453 21.172 11.219 1 33.28 128 HIS B N 1
ATOM 1978 C CA . HIS B 1 128 ? 22.891 21.281 11.453 1 33.28 128 HIS B CA 1
ATOM 1979 C C . HIS B 1 128 ? 23.672 20.391 10.492 1 33.28 128 HIS B C 1
ATOM 1981 O O . HIS B 1 128 ? 24.891 20.391 10.492 1 33.28 128 HIS B O 1
ATOM 1987 N N . ASP B 1 129 ? 23.109 19.266 9.883 1 26.86 129 ASP B N 1
ATOM 1988 C CA . ASP B 1 129 ? 24.156 18.688 9.031 1 26.86 129 ASP B CA 1
ATOM 1989 C C . ASP B 1 129 ? 24.156 19.328 7.652 1 26.86 129 ASP B C 1
ATOM 1991 O O . ASP B 1 129 ? 23.109 19.672 7.117 1 26.86 129 ASP B O 1
#

Sequence (258 aa):
MYQLGLILLCVSFCSIFKPTASFCYEQNANTEFTRLGRAIKFCSFRGIKLLSGSRLKTQDCLSCNCTTEKLKCCGFGVNSGLHVVPKQCKMLKDGCTPHYVRRDNENVDCVSGTPIMIDDSAHKKSDHDMYQLGLILLCVSFCSIFKPTASFCYEQNANTEFTRLGRAIKFCSFRGIKLLSGSRLKTQDCLSCNCTTEKLKCCGFGVNSGLHVVPKQCKMLKDGCTPHYVRRDNENVDCVSGTPIMIDDSAHKKSDHD